Protein AF-A0A945CKI0-F1 (afdb_monomer_lite)

Foldseek 3Di:
DDDDFDWFFDDPDPDPDPDDQADAWKKKKKWQAQQVCPVVVVVLCVPQVQVLCVVLVNHFPDFDDDDRRMGMGMDGDPDQVSVVVSVVVLVVDPSNLVSQQVVCVVRPHPHGTDMDMFIFGVPFAQFDKDWFAQADKDWADQADDDDPDGHGDVVRPDQHPDFQDWDQFPVGWIWTQGQAAIWIHPPTMIGGTAVVRPDPHGHWHEWDQFPLRWIKTFAADSPGFAQAIWTHPPTMTGGGAVVRGDRGRGFHYWDADPVGDITTIHGDDD

pLDDT: mean 85.12, std 18.18, range [22.72, 98.56]

Sequence (270 aa):
MRWLIWAHVLLLLGFPKLGIADEPPLARLYFWVPSEGLLDFATDYTEQLAPILASYDLVPASEPPPIDHYFSRFFLVEDIAQMAARVQALEADPMWETTLQALGADYGMENALPFHFGLYQTPAGSGQSASVGPGRSVPAGTGTTQDLWQTFSVHDGLPSASVNALLQDQTGNLWLATDAGLCRYDGEVFTTFTIDDGLPHDSIQALFEDRAGNLWIGTGAWNTPGAGVVRYDGRVFTTFTTQDGLVDNSIRAILEDRDGNLWFATGTFR

Radius of gyration: 21.88 Å; chains: 1; bounding box: 56×38×57 Å

Secondary structure (DSSP, 8-state):
-------B-PPPP-------S-PPPEEEEEEE--TTTHHHHHHHIIIIIHHHHHHTT---SB-PPPBTTEEEEEEE-S-HHHHHHHHHHHHT-HHHHHHHHHHHHHTT-SSSPPEEEEEE-SS----EEEEPP--EEEE----EEETTEEE--GGGT-S-S-EEEEEE-TTSPEEEEETTEEEEE-SSEEEEE-GGGT-S-S-EEEEEE-TTSPEEEEE--SSS----EEEE-SSEEEEE-GGGT-S-S-EEEEEE-TTS-EEEEE----

Structure (mmCIF, N/CA/C/O backbone):
data_AF-A0A945CKI0-F1
#
_entry.id   AF-A0A945CKI0-F1
#
loop_
_atom_site.group_PDB
_atom_site.id
_atom_site.type_symbol
_atom_site.label_atom_id
_atom_site.label_alt_id
_atom_site.label_comp_id
_atom_site.label_asym_id
_atom_site.label_entity_id
_atom_site.label_seq_id
_atom_site.pdbx_PDB_ins_code
_atom_site.Cartn_x
_atom_site.Cartn_y
_atom_site.Cartn_z
_atom_site.occupancy
_atom_site.B_iso_or_equiv
_atom_site.auth_seq_id
_atom_site.auth_comp_id
_atom_site.auth_asym_id
_atom_site.auth_atom_id
_atom_site.pdbx_PDB_model_num
ATOM 1 N N . MET A 1 1 ? 17.943 7.166 21.421 1.00 30.61 1 MET A N 1
ATOM 2 C CA . MET A 1 1 ? 16.982 7.269 20.303 1.00 30.61 1 MET A CA 1
ATOM 3 C C . MET A 1 1 ? 16.935 5.936 19.578 1.00 30.61 1 MET A C 1
ATOM 5 O O . MET A 1 1 ? 17.828 5.642 18.795 1.00 30.61 1 MET A O 1
ATOM 9 N N . ARG A 1 2 ? 15.969 5.081 19.924 1.00 24.56 2 ARG A N 1
ATOM 10 C CA . ARG A 1 2 ? 15.649 3.869 19.163 1.00 24.56 2 ARG A CA 1
ATOM 11 C C . ARG A 1 2 ? 14.437 4.213 18.306 1.00 24.56 2 ARG A C 1
ATOM 13 O O . ARG A 1 2 ? 13.400 4.554 18.857 1.00 24.56 2 ARG A O 1
ATOM 20 N N . TRP A 1 3 ? 14.601 4.174 16.992 1.00 22.72 3 TRP A N 1
ATOM 21 C CA . TRP A 1 3 ? 13.488 4.246 16.054 1.00 22.72 3 TRP A CA 1
ATOM 22 C C . TRP A 1 3 ? 12.808 2.873 16.062 1.00 22.72 3 TRP A C 1
ATOM 24 O O . TRP A 1 3 ? 13.411 1.887 15.642 1.00 22.72 3 TRP A O 1
ATOM 34 N N . LEU A 1 4 ? 11.607 2.788 16.635 1.00 24.58 4 LEU A N 1
ATOM 35 C CA . LEU A 1 4 ? 10.733 1.625 16.486 1.00 24.58 4 LEU A CA 1
ATOM 36 C C . LEU A 1 4 ? 10.169 1.665 15.063 1.00 24.58 4 LEU A C 1
ATOM 38 O O . LEU A 1 4 ? 9.512 2.626 14.673 1.00 24.58 4 LEU A O 1
ATOM 42 N N . ILE A 1 5 ? 10.501 0.648 14.272 1.00 25.80 5 ILE A N 1
ATOM 43 C CA . ILE A 1 5 ? 9.953 0.442 12.933 1.00 25.80 5 ILE A CA 1
ATOM 44 C C . ILE A 1 5 ? 8.580 -0.207 13.120 1.00 25.80 5 ILE A C 1
ATOM 46 O O . ILE A 1 5 ? 8.481 -1.322 13.627 1.00 25.80 5 ILE A O 1
ATOM 50 N N . TRP A 1 6 ? 7.530 0.514 12.740 1.00 33.81 6 TRP A N 1
ATOM 51 C CA . TRP A 1 6 ? 6.146 0.053 12.776 1.00 33.81 6 TRP A CA 1
ATOM 52 C C . TRP A 1 6 ? 5.885 -0.893 11.597 1.00 33.81 6 TRP A C 1
ATOM 54 O O . TRP A 1 6 ? 5.962 -0.475 10.443 1.00 33.81 6 TRP A O 1
ATOM 64 N N . ALA A 1 7 ? 5.565 -2.157 11.867 1.00 28.28 7 ALA A N 1
ATOM 65 C CA . ALA A 1 7 ? 5.031 -3.078 10.867 1.00 28.28 7 ALA A CA 1
ATOM 66 C C . ALA A 1 7 ? 3.612 -3.467 11.293 1.00 28.28 7 ALA A C 1
ATOM 68 O O . ALA A 1 7 ? 3.446 -4.236 12.239 1.00 28.28 7 ALA A O 1
ATOM 69 N N . HIS A 1 8 ? 2.587 -2.924 10.626 1.00 41.34 8 HIS A N 1
ATOM 70 C CA . HIS A 1 8 ? 1.216 -3.380 10.832 1.00 41.34 8 HIS A CA 1
ATOM 71 C C . HIS A 1 8 ? 0.965 -4.556 9.889 1.00 41.34 8 HIS A C 1
ATOM 73 O O . HIS A 1 8 ? 0.810 -4.396 8.679 1.00 41.34 8 HIS A O 1
ATOM 79 N N . VAL A 1 9 ? 0.951 -5.760 10.455 1.00 32.28 9 VAL A N 1
ATOM 80 C CA . VAL A 1 9 ? 0.385 -6.942 9.803 1.00 32.28 9 VAL A CA 1
ATOM 81 C C . VAL A 1 9 ? -1.057 -7.031 10.282 1.00 32.28 9 VAL A C 1
ATOM 83 O O . VAL A 1 9 ? -1.297 -7.320 11.455 1.00 32.28 9 VAL A O 1
ATOM 86 N N . LEU A 1 10 ? -2.025 -6.722 9.416 1.00 37.22 10 LEU A N 1
ATOM 87 C CA . LEU A 1 10 ? -3.433 -6.898 9.761 1.00 37.22 10 LEU A CA 1
ATOM 88 C C . LEU A 1 10 ? -3.899 -8.308 9.385 1.00 37.22 10 LEU A C 1
ATOM 90 O O . LEU A 1 10 ? -3.596 -8.822 8.313 1.00 37.22 10 LEU A O 1
ATOM 94 N N . LEU A 1 11 ? -4.636 -8.897 10.321 1.00 33.53 11 LEU A N 1
ATOM 95 C CA . LEU A 1 11 ? -5.274 -10.204 10.315 1.00 33.53 11 LEU A CA 1
ATOM 96 C C . LEU A 1 11 ? -6.728 -10.052 9.803 1.00 33.53 11 LEU A C 1
ATOM 98 O O . LEU A 1 11 ? -7.504 -9.358 10.457 1.00 33.53 11 LEU A O 1
ATOM 102 N N . LEU A 1 12 ? -7.121 -10.709 8.704 1.00 34.41 12 LEU A N 1
ATOM 103 C CA . LEU A 1 12 ? -8.494 -11.182 8.505 1.00 34.41 12 LEU A CA 1
ATOM 104 C C . LEU A 1 12 ? -8.627 -12.390 9.424 1.00 34.41 12 LEU A C 1
ATOM 106 O O . LEU A 1 12 ? -7.808 -13.312 9.407 1.00 34.41 12 LEU A O 1
ATOM 110 N N . LEU A 1 13 ? -9.585 -12.311 10.328 1.00 35.53 13 LEU A N 1
ATOM 111 C CA . LEU A 1 13 ? -9.722 -13.229 11.442 1.00 35.53 13 LEU A CA 1
ATOM 112 C C . LEU A 1 13 ? -9.833 -14.676 10.965 1.00 35.53 13 LEU A C 1
ATOM 114 O O . LEU A 1 13 ? -10.544 -14.992 10.014 1.00 35.53 13 LEU A O 1
ATOM 118 N N . GLY A 1 14 ? -9.199 -15.572 11.720 1.00 26.14 14 GLY A N 1
ATOM 119 C CA . GLY A 1 14 ? -9.668 -16.943 11.833 1.00 26.14 14 GLY A CA 1
ATOM 120 C C . GLY A 1 14 ? -11.053 -16.944 12.474 1.00 26.14 14 GLY A C 1
ATOM 121 O O . GLY A 1 14 ? -11.188 -17.218 13.662 1.00 26.14 14 GLY A O 1
ATOM 122 N N . PHE A 1 15 ? -12.076 -16.631 11.688 1.00 34.31 15 PHE A N 1
ATOM 123 C CA . PHE A 1 15 ? -13.433 -17.080 11.938 1.00 34.31 15 PHE A CA 1
ATOM 124 C C . PHE A 1 15 ? -13.709 -18.287 11.035 1.00 34.31 15 PHE A C 1
ATOM 126 O O . PHE A 1 15 ? -13.201 -18.352 9.911 1.00 34.31 15 PHE A O 1
ATOM 133 N N . PRO A 1 16 ? -14.463 -19.293 11.507 1.00 32.19 16 PRO A N 1
ATOM 134 C CA . PRO A 1 16 ? -14.875 -20.392 10.647 1.00 32.19 16 PRO A CA 1
ATOM 135 C C . PRO A 1 16 ? -15.636 -19.814 9.450 1.00 32.19 16 PRO A C 1
ATOM 137 O O . PRO A 1 16 ? -16.568 -19.039 9.647 1.00 32.19 16 PRO A O 1
ATOM 140 N N . LYS A 1 17 ? -15.212 -20.193 8.232 1.00 33.78 17 LYS A N 1
ATOM 141 C CA . LYS A 1 17 ? -15.807 -19.811 6.941 1.00 33.78 17 LYS A CA 1
ATOM 142 C C . LYS A 1 17 ? -17.328 -19.639 7.047 1.00 33.78 17 LYS A C 1
ATOM 144 O O . LYS A 1 17 ? -18.065 -20.624 7.021 1.00 33.78 17 LYS A O 1
ATOM 149 N N . LEU A 1 18 ? -17.792 -18.396 7.097 1.00 33.50 18 LEU A N 1
ATOM 150 C CA . LEU A 1 18 ? -19.136 -18.041 6.668 1.00 33.50 18 LEU A CA 1
ATOM 151 C C . LEU A 1 18 ? -18.998 -17.670 5.200 1.00 33.50 18 LEU A C 1
ATOM 153 O O . LEU A 1 18 ? -18.732 -16.532 4.847 1.00 33.50 18 LEU A O 1
ATOM 157 N N . GLY A 1 19 ? -19.071 -18.681 4.335 1.00 34.66 19 GLY A N 1
ATOM 158 C CA . GLY A 1 19 ? -19.084 -18.433 2.902 1.00 34.66 19 GLY A CA 1
ATOM 159 C C . GLY A 1 19 ? -20.315 -17.612 2.540 1.00 34.66 19 GLY A C 1
ATOM 160 O O . GLY A 1 19 ? -21.408 -18.155 2.615 1.00 34.66 19 GLY A O 1
ATOM 161 N N . ILE A 1 20 ? -20.127 -16.347 2.164 1.00 36.53 20 ILE A N 1
ATOM 162 C CA . ILE A 1 20 ? -21.001 -15.507 1.332 1.00 36.53 20 ILE A CA 1
ATOM 163 C C . ILE A 1 20 ? -20.124 -14.375 0.765 1.00 36.53 20 ILE A C 1
ATOM 165 O O . ILE A 1 20 ? -19.177 -13.931 1.401 1.00 36.53 20 ILE A O 1
ATOM 169 N N . ALA A 1 21 ? -20.442 -13.945 -0.454 1.00 39.38 21 ALA A N 1
ATOM 170 C CA . ALA A 1 21 ? -19.698 -12.997 -1.280 1.00 39.38 21 ALA A CA 1
ATOM 171 C C . ALA A 1 21 ? -19.746 -11.517 -0.831 1.00 39.38 21 ALA A C 1
ATOM 173 O O . ALA A 1 21 ? -19.284 -10.666 -1.579 1.00 39.38 21 ALA A O 1
ATOM 174 N N . ASP A 1 22 ? -20.261 -11.210 0.361 1.00 50.00 22 ASP A N 1
ATOM 175 C CA . ASP A 1 22 ? -20.457 -9.843 0.859 1.00 50.00 22 ASP A CA 1
ATOM 176 C C . ASP A 1 22 ? -20.156 -9.805 2.368 1.00 50.00 22 ASP A C 1
ATOM 178 O O . ASP A 1 22 ? -21.059 -9.946 3.198 1.00 50.00 22 ASP A O 1
ATOM 182 N N . GLU A 1 23 ? -18.883 -9.670 2.750 1.00 58.19 23 GLU A N 1
ATOM 183 C CA . GLU A 1 23 ? -18.565 -9.272 4.125 1.00 58.19 23 GLU A CA 1
ATOM 184 C C . GLU A 1 23 ? -18.853 -7.766 4.262 1.00 58.19 23 GLU A C 1
ATOM 186 O O . GLU A 1 23 ? -18.425 -6.983 3.411 1.00 58.19 23 GLU A O 1
ATOM 191 N N . PRO A 1 24 ? -19.611 -7.325 5.284 1.00 60.38 24 PRO A N 1
ATOM 192 C CA . PRO A 1 24 ? -19.847 -5.901 5.485 1.00 60.38 24 PRO A CA 1
ATOM 193 C C . PRO A 1 24 ? -18.506 -5.202 5.742 1.00 60.38 24 PRO A C 1
ATOM 195 O O . PRO A 1 24 ? -17.615 -5.821 6.330 1.00 60.38 24 PRO A O 1
ATOM 198 N N . PRO A 1 25 ? -18.338 -3.925 5.349 1.00 70.31 25 PRO A N 1
ATOM 199 C CA . PRO A 1 25 ? -17.162 -3.179 5.751 1.00 70.31 25 PRO A CA 1
ATOM 200 C C . PRO A 1 25 ? -16.986 -3.260 7.271 1.00 70.31 25 PRO 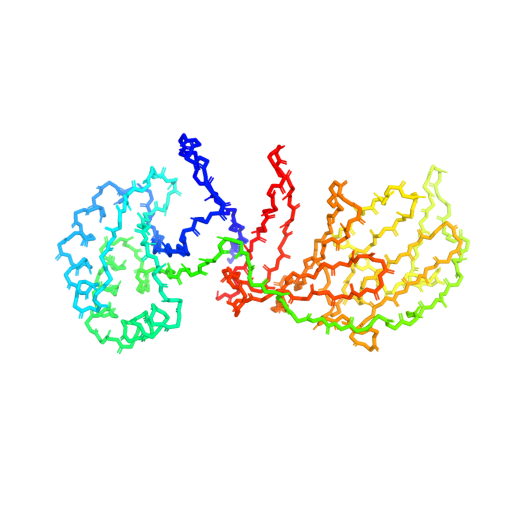A C 1
ATOM 202 O O . PRO A 1 25 ? -17.940 -3.372 8.051 1.00 70.31 25 PRO A O 1
ATOM 205 N N . LEU A 1 26 ? -15.733 -3.254 7.692 1.00 75.62 26 LEU A N 1
ATOM 206 C CA . LEU A 1 26 ? -15.359 -3.454 9.077 1.00 75.62 26 LEU A CA 1
ATOM 207 C C . LEU A 1 26 ? -14.560 -2.250 9.542 1.00 75.62 26 LEU A C 1
ATOM 209 O O . LEU A 1 26 ? -13.801 -1.634 8.792 1.00 75.62 26 LEU A O 1
ATOM 213 N N . ALA A 1 27 ? -14.715 -1.929 10.818 1.00 83.31 27 ALA A N 1
ATOM 214 C CA . ALA A 1 27 ? -13.816 -1.010 11.480 1.00 83.31 27 ALA A CA 1
ATOM 215 C C . ALA A 1 27 ? -13.111 -1.694 12.636 1.00 83.31 27 ALA A C 1
ATOM 217 O O . ALA A 1 27 ? 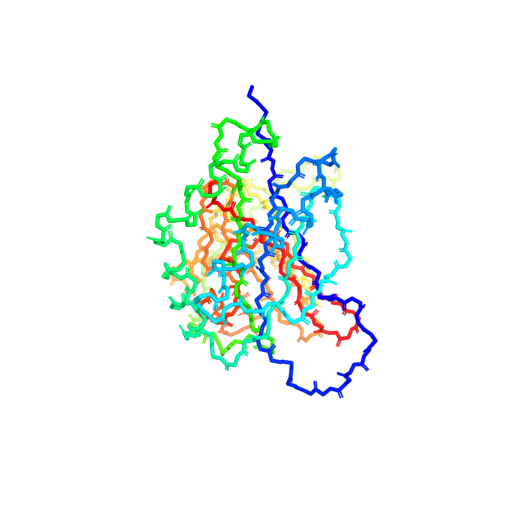-13.668 -2.573 13.299 1.00 83.31 27 ALA A O 1
ATOM 218 N N . ARG A 1 28 ? -11.882 -1.266 12.898 1.00 85.69 28 ARG A N 1
ATOM 219 C CA . ARG A 1 28 ? -11.114 -1.695 14.058 1.00 85.69 28 ARG A CA 1
ATOM 220 C C . ARG A 1 28 ? -10.643 -0.474 14.823 1.00 85.69 28 ARG A C 1
ATOM 222 O O . ARG A 1 28 ? -9.880 0.328 14.296 1.00 85.69 28 ARG A O 1
ATOM 229 N N . LEU A 1 29 ? -11.037 -0.398 16.085 1.00 88.94 29 LEU A N 1
ATOM 230 C CA . LEU A 1 29 ? -10.387 0.465 17.060 1.00 88.94 29 LEU A CA 1
ATOM 231 C C . LEU A 1 29 ? -9.337 -0.367 17.780 1.00 88.94 29 LEU A C 1
ATOM 233 O O . LEU A 1 29 ? -9.655 -1.448 18.284 1.00 88.94 29 LEU A O 1
ATOM 237 N N . TYR A 1 30 ? -8.105 0.113 17.842 1.00 88.31 30 TYR A N 1
ATOM 238 C CA . TYR A 1 30 ? -7.097 -0.474 18.711 1.00 88.31 30 TYR A CA 1
ATOM 239 C C . TYR A 1 30 ? -6.358 0.584 19.513 1.00 88.31 30 TYR A C 1
ATOM 241 O O . TYR A 1 30 ? -6.215 1.726 19.084 1.00 88.31 30 TYR A O 1
ATOM 249 N N . PHE A 1 31 ? -5.873 0.152 20.670 1.00 90.06 31 PHE A N 1
ATOM 250 C CA . PHE A 1 31 ? -5.055 0.924 21.588 1.00 90.06 31 PHE A CA 1
ATOM 251 C C . PHE A 1 31 ? -3.726 0.213 21.765 1.00 90.06 31 PHE A C 1
ATOM 253 O O . PHE A 1 31 ? -3.683 -1.020 21.856 1.00 90.06 31 PHE A O 1
ATOM 260 N N . TRP A 1 32 ? -2.652 0.991 21.822 1.00 87.25 32 TRP A N 1
ATOM 261 C CA . TRP A 1 32 ? -1.378 0.475 22.295 1.00 87.25 32 TRP A CA 1
ATOM 262 C C . TRP A 1 32 ? -1.365 0.532 23.819 1.00 87.25 32 TRP A C 1
ATOM 264 O O . TRP A 1 32 ? -1.486 1.610 24.395 1.00 87.25 32 TRP A O 1
ATOM 274 N N . VAL A 1 33 ? -1.220 -0.626 24.460 1.00 87.50 33 VAL A N 1
ATOM 275 C CA . VAL A 1 33 ? -1.215 -0.755 25.921 1.00 87.50 33 VAL A CA 1
ATOM 276 C C . VAL A 1 33 ? 0.029 -1.551 26.325 1.00 87.50 33 VAL A C 1
ATOM 278 O O . VAL A 1 33 ? 0.289 -2.609 25.743 1.00 87.50 33 VAL A O 1
ATOM 281 N N . PRO A 1 34 ? 0.829 -1.095 27.304 1.00 85.00 34 PRO A N 1
ATOM 282 C CA . PRO A 1 34 ? 1.947 -1.873 27.821 1.00 85.00 34 PRO A CA 1
ATOM 283 C C . PRO A 1 34 ? 1.459 -3.245 28.303 1.00 85.00 34 PRO A C 1
ATOM 285 O O . PRO A 1 34 ? 0.418 -3.332 28.949 1.00 85.00 34 PRO A O 1
ATOM 288 N N . SER A 1 35 ? 2.201 -4.322 28.016 1.00 79.69 35 SER A N 1
ATOM 289 C CA . SER A 1 35 ? 1.734 -5.695 28.295 1.00 79.69 35 SER A CA 1
ATOM 290 C C . SER A 1 35 ? 1.367 -5.938 29.755 1.00 79.69 35 SER A C 1
ATOM 292 O O . SER A 1 35 ? 0.489 -6.747 30.030 1.00 79.69 35 SER A O 1
ATOM 294 N N . GLU A 1 36 ? 2.014 -5.230 30.682 1.00 80.88 36 GLU A N 1
ATOM 295 C CA . GLU A 1 36 ? 1.749 -5.325 32.120 1.00 80.88 36 GLU A CA 1
ATOM 296 C C . GLU A 1 36 ? 0.345 -4.825 32.499 1.00 80.88 36 GLU A C 1
ATOM 298 O O . GLU A 1 36 ? -0.214 -5.303 33.478 1.00 80.88 36 GLU A O 1
ATOM 303 N N . GLY A 1 37 ? -0.241 -3.923 31.705 1.00 80.94 37 GLY A N 1
ATOM 304 C CA . GLY A 1 37 ? -1.559 -3.333 31.948 1.00 80.94 37 GLY A CA 1
ATOM 305 C C . GLY A 1 37 ? -2.681 -3.860 31.043 1.00 80.94 37 GLY A C 1
ATOM 306 O O . GLY A 1 37 ? -3.838 -3.489 31.208 1.00 80.94 37 GLY A O 1
ATOM 307 N N . LEU A 1 38 ? -2.377 -4.738 30.080 1.00 80.44 38 LEU A N 1
ATOM 308 C CA . LEU A 1 38 ? -3.350 -5.166 29.065 1.00 80.44 38 LEU A CA 1
ATOM 309 C C . LEU A 1 38 ? -4.577 -5.887 29.657 1.00 80.44 38 LEU A C 1
ATOM 311 O O . LEU A 1 38 ? -5.675 -5.772 29.116 1.00 80.44 38 LEU A O 1
ATOM 315 N N . LEU A 1 39 ? -4.392 -6.628 30.754 1.00 78.00 39 LEU A N 1
ATOM 316 C CA . LEU A 1 39 ? -5.472 -7.344 31.445 1.00 78.00 39 LEU A CA 1
ATOM 317 C C . LEU A 1 39 ? -6.460 -6.388 32.124 1.00 78.00 39 LEU A C 1
ATOM 319 O O . LEU A 1 39 ? -7.666 -6.624 32.073 1.00 78.00 39 LEU A O 1
ATOM 323 N N . ASP A 1 40 ? -5.952 -5.307 32.713 1.00 85.94 40 ASP A N 1
ATOM 324 C CA . ASP A 1 40 ? -6.761 -4.330 33.443 1.00 85.94 40 ASP A CA 1
ATOM 325 C C . ASP A 1 40 ? -7.460 -3.355 32.483 1.00 85.94 40 ASP A C 1
ATOM 327 O O . ASP A 1 40 ? -8.603 -2.952 32.716 1.00 85.94 40 ASP A O 1
ATOM 331 N N . PHE A 1 41 ? -6.841 -3.090 31.328 1.00 90.62 41 PHE A N 1
ATOM 332 C CA . PHE A 1 41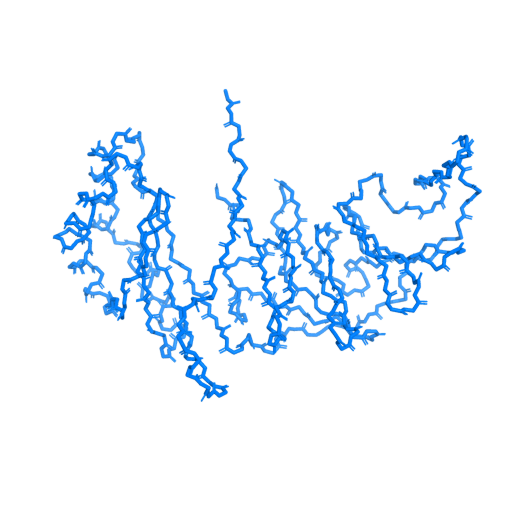 ? -7.345 -2.150 30.329 1.00 90.62 41 PHE A CA 1
ATOM 333 C C . PHE A 1 41 ? -8.724 -2.503 29.764 1.00 90.62 41 PHE A C 1
ATOM 335 O O . PHE A 1 41 ? -9.467 -1.615 29.353 1.00 90.62 41 PHE A O 1
ATOM 342 N N . ALA A 1 42 ? -9.120 -3.778 29.766 1.00 88.06 42 ALA A N 1
ATOM 343 C CA . ALA A 1 42 ? -10.471 -4.164 29.360 1.00 88.06 42 ALA A CA 1
ATOM 344 C C . ALA A 1 42 ? -11.557 -3.521 30.243 1.00 88.06 42 ALA A C 1
ATOM 346 O O . ALA A 1 42 ? -12.628 -3.148 29.746 1.00 88.06 42 ALA A O 1
ATOM 347 N N . THR A 1 43 ? -11.268 -3.366 31.537 1.00 90.88 43 THR A N 1
ATOM 348 C CA . THR A 1 43 ? -12.156 -2.714 32.506 1.00 90.88 43 THR A CA 1
ATOM 349 C C . THR A 1 43 ? -12.190 -1.214 32.250 1.00 90.88 43 THR A C 1
ATOM 351 O O . THR A 1 43 ? -13.269 -0.670 32.025 1.00 90.88 43 THR A O 1
ATOM 354 N N . ASP A 1 44 ? -11.024 -0.572 32.148 1.00 94.38 44 ASP A N 1
ATOM 355 C CA . ASP A 1 44 ? -10.923 0.865 31.861 1.00 94.38 44 ASP A CA 1
ATOM 356 C C . ASP A 1 44 ? -11.587 1.246 30.539 1.00 94.38 44 ASP A C 1
ATOM 358 O O . ASP A 1 44 ? -12.313 2.237 30.457 1.00 94.38 44 ASP A O 1
ATOM 362 N N . TYR A 1 45 ? -11.409 0.429 29.501 1.00 93.88 45 TYR A N 1
ATOM 363 C CA . TYR A 1 45 ? -12.110 0.608 28.240 1.00 93.88 45 TYR A CA 1
ATOM 364 C C . TYR A 1 45 ? -13.627 0.600 28.446 1.00 93.88 45 TYR A C 1
ATOM 366 O O . TYR A 1 45 ? -14.322 1.478 27.939 1.00 93.88 45 TYR A O 1
ATOM 374 N N . THR A 1 46 ? -14.147 -0.378 29.186 1.00 92.38 46 THR A N 1
ATOM 375 C CA . THR A 1 46 ? -15.591 -0.546 29.402 1.00 92.38 46 THR A CA 1
ATOM 376 C C . THR A 1 46 ? -16.179 0.586 30.242 1.00 92.38 46 THR A C 1
ATOM 378 O O . THR A 1 46 ? -17.283 1.049 29.958 1.00 92.38 46 THR A O 1
ATOM 381 N N . GLU A 1 47 ? -15.454 1.045 31.258 1.00 95.06 47 GLU A N 1
ATOM 382 C CA . GLU A 1 47 ? -15.933 2.058 32.199 1.00 95.06 47 GLU A CA 1
ATOM 383 C C . GLU A 1 47 ? -15.746 3.487 31.683 1.00 95.06 47 GLU A C 1
ATOM 385 O O . GLU A 1 47 ? -16.598 4.339 31.932 1.00 95.06 47 GLU A O 1
ATOM 390 N N . GLN A 1 48 ? -14.662 3.753 30.949 1.00 96.38 48 GLN A N 1
ATOM 391 C CA . GLN A 1 48 ? -14.250 5.115 30.603 1.00 96.38 48 GLN A CA 1
ATOM 392 C C . GLN A 1 48 ? -14.415 5.435 29.111 1.00 96.38 48 GLN A C 1
ATOM 394 O O . GLN A 1 48 ? -14.893 6.514 28.768 1.00 96.38 48 GLN A O 1
ATOM 399 N N . LEU A 1 49 ? -14.063 4.512 28.206 1.00 96.38 49 LEU A N 1
ATOM 400 C CA . LEU A 1 49 ? -14.046 4.776 26.756 1.00 96.38 49 LEU A CA 1
ATOM 401 C C . LEU A 1 49 ? -15.343 4.356 26.052 1.00 96.38 49 LEU A C 1
ATOM 403 O O . LEU A 1 49 ? -15.854 5.086 25.201 1.00 96.38 49 LEU A O 1
ATOM 407 N N . ALA A 1 50 ? -15.903 3.198 26.404 1.00 94.62 50 ALA A N 1
ATOM 408 C CA . ALA A 1 50 ? -17.115 2.663 25.789 1.00 94.62 50 ALA A CA 1
ATOM 409 C C . ALA A 1 50 ? -18.339 3.593 25.923 1.00 94.62 50 ALA A C 1
ATOM 411 O O . ALA A 1 50 ? -19.067 3.724 24.936 1.00 94.62 50 ALA A O 1
ATOM 412 N N . PRO A 1 51 ? -18.569 4.298 27.053 1.00 96.75 51 PRO A N 1
ATOM 413 C CA . PRO A 1 51 ? -19.671 5.256 27.151 1.00 96.75 51 PRO A CA 1
ATOM 414 C C . PRO A 1 51 ? -19.519 6.452 26.202 1.00 96.75 51 PRO A C 1
ATOM 416 O O . PRO A 1 51 ? -20.513 6.916 25.645 1.00 96.75 51 PRO A O 1
ATOM 419 N N . ILE A 1 52 ? -18.286 6.927 25.982 1.00 96.81 52 ILE A N 1
ATOM 420 C CA . ILE A 1 52 ? -18.007 8.028 25.048 1.00 96.81 52 ILE A CA 1
ATOM 421 C C . ILE A 1 52 ? -18.273 7.555 23.617 1.00 96.81 52 ILE A C 1
ATOM 423 O O . ILE A 1 52 ? -19.035 8.192 22.893 1.00 96.81 52 ILE A O 1
ATOM 427 N N . LEU A 1 53 ? -17.729 6.393 23.238 1.00 95.75 53 LEU A N 1
ATOM 428 C CA . LEU A 1 53 ? -17.954 5.773 21.926 1.00 95.75 53 LEU A CA 1
ATOM 429 C C . LEU A 1 53 ? -19.449 5.573 21.631 1.00 95.75 53 LEU A C 1
ATOM 431 O O . LEU A 1 53 ? -19.924 5.918 20.548 1.00 95.75 53 LEU A O 1
ATOM 435 N N . ALA A 1 54 ? -20.212 5.084 22.611 1.00 95.19 54 ALA A N 1
ATOM 436 C CA . ALA A 1 54 ? -21.651 4.884 22.478 1.00 95.19 54 ALA A CA 1
ATOM 437 C C . ALA A 1 54 ? -22.418 6.190 22.207 1.00 95.19 54 ALA A C 1
ATOM 439 O O . ALA A 1 54 ? -23.452 6.149 21.545 1.00 95.19 54 ALA A O 1
ATOM 440 N N . SER A 1 55 ? -21.914 7.347 22.654 1.00 96.56 55 SER A N 1
ATOM 441 C CA . SER A 1 55 ? -22.542 8.646 22.370 1.00 96.56 55 SER A CA 1
ATOM 442 C C . SER A 1 55 ? -22.433 9.071 20.896 1.00 96.56 55 SER A C 1
ATOM 444 O O . SER A 1 55 ? -23.206 9.914 20.445 1.00 96.56 55 SER A O 1
ATOM 446 N N . TYR A 1 56 ? -21.538 8.430 20.134 1.00 95.44 56 TYR A N 1
ATOM 447 C CA . TYR A 1 56 ? -21.351 8.597 18.689 1.00 95.44 56 TYR A CA 1
ATOM 448 C C . TYR A 1 56 ? -21.888 7.412 17.868 1.00 95.44 56 TYR A C 1
ATOM 450 O O . TYR A 1 56 ? -21.514 7.254 16.706 1.00 95.44 56 TYR A O 1
ATOM 458 N N . ASP A 1 57 ? -22.730 6.553 18.454 1.00 93.06 57 ASP A N 1
ATOM 459 C CA . ASP A 1 57 ? -23.207 5.302 17.842 1.00 93.06 57 ASP A CA 1
ATOM 460 C C . ASP A 1 57 ? -22.066 4.342 17.429 1.00 93.06 57 ASP A C 1
ATOM 462 O O . ASP A 1 57 ? -22.197 3.554 16.488 1.00 93.06 57 ASP A O 1
ATOM 466 N N . LEU A 1 58 ? -20.925 4.393 18.128 1.00 92.62 58 LEU A N 1
ATOM 467 C CA . LEU A 1 58 ? -19.787 3.495 17.923 1.00 92.62 58 LEU A CA 1
ATOM 468 C C . LEU A 1 58 ? -19.849 2.350 18.937 1.00 92.62 58 LEU A C 1
ATOM 470 O O . LEU A 1 58 ? -19.195 2.376 19.978 1.00 92.62 58 LEU A O 1
ATOM 474 N N . VAL A 1 59 ? -20.635 1.318 18.629 1.00 90.62 59 VAL A N 1
ATOM 475 C CA . VAL A 1 59 ? -20.789 0.137 19.493 1.00 90.62 59 VAL A CA 1
ATOM 476 C C . VAL A 1 59 ? -20.020 -1.055 18.906 1.00 90.62 59 VAL A C 1
ATOM 478 O O . VAL A 1 59 ? -20.314 -1.463 17.780 1.00 90.62 59 VAL A O 1
ATOM 481 N N . PRO A 1 60 ? -19.045 -1.636 19.633 1.00 85.75 60 PRO A N 1
ATOM 482 C CA . PRO A 1 60 ? -18.315 -2.808 19.162 1.00 85.75 60 PRO A CA 1
ATOM 483 C C . PRO A 1 60 ? -19.225 -4.013 18.907 1.00 85.75 60 PRO A C 1
ATOM 485 O O . PRO A 1 60 ? -20.062 -4.362 19.736 1.00 85.75 60 PRO A O 1
ATOM 488 N N . ALA A 1 61 ? -19.003 -4.697 17.790 1.00 80.44 61 ALA A N 1
ATOM 489 C CA . ALA A 1 61 ? -19.679 -5.939 17.430 1.00 80.44 61 ALA A CA 1
ATOM 490 C C . ALA A 1 61 ? -19.015 -7.176 18.052 1.00 80.44 61 ALA A C 1
ATOM 492 O O . ALA A 1 61 ? -19.685 -8.174 18.312 1.00 80.44 61 ALA A O 1
ATOM 493 N N . SER A 1 62 ? -17.695 -7.139 18.273 1.00 75.00 62 SER A N 1
ATOM 494 C CA . SER A 1 62 ? -16.969 -8.235 18.920 1.00 75.00 62 SER A CA 1
ATOM 495 C C . SER A 1 62 ? -15.629 -7.807 19.523 1.00 75.00 62 SER A C 1
ATOM 497 O O . SER A 1 62 ? -15.035 -6.787 19.152 1.00 75.00 62 SER A O 1
ATOM 499 N N . GLU A 1 63 ? -15.156 -8.631 20.455 1.00 73.06 63 GLU A N 1
ATOM 500 C CA . GLU A 1 63 ? -13.811 -8.585 21.018 1.00 73.06 63 GLU A CA 1
ATOM 501 C C . GLU A 1 63 ? -12.953 -9.683 20.372 1.00 73.06 63 GLU A C 1
ATOM 503 O O . GLU A 1 63 ? -13.239 -10.871 20.551 1.00 73.06 63 GLU A O 1
ATOM 508 N N . PRO A 1 64 ? -11.921 -9.324 19.596 1.00 67.50 64 PRO A N 1
ATOM 509 C CA . PRO A 1 64 ? -10.984 -10.307 19.082 1.00 67.50 64 PRO A CA 1
ATOM 510 C C . PRO A 1 64 ? -10.021 -10.809 20.157 1.00 67.50 64 PRO A C 1
ATOM 512 O O . PRO A 1 64 ? -9.806 -10.126 21.160 1.00 67.50 64 PRO A O 1
ATOM 515 N N . PRO A 1 65 ? -9.390 -11.978 19.934 1.00 61.28 65 PRO A N 1
ATOM 516 C CA . PRO A 1 65 ? -8.347 -12.459 20.825 1.00 61.28 65 PRO A CA 1
ATOM 517 C C . PRO A 1 65 ? -7.223 -11.415 20.950 1.00 61.28 65 PRO A C 1
ATOM 519 O O . PRO A 1 65 ? -6.844 -10.805 19.943 1.00 61.28 65 PRO A O 1
ATOM 522 N N . PRO A 1 66 ? -6.690 -11.201 22.166 1.00 58.75 66 PRO A N 1
ATOM 523 C CA . PRO A 1 66 ? -5.619 -10.242 22.383 1.00 58.75 66 PRO A CA 1
ATOM 524 C C . PRO A 1 66 ? -4.361 -10.669 21.622 1.00 58.75 66 PRO A C 1
ATOM 526 O O . PRO A 1 66 ? -4.025 -11.851 21.544 1.00 58.75 66 PRO A O 1
ATOM 529 N N . ILE A 1 67 ? -3.665 -9.681 21.071 1.00 62.31 67 ILE A N 1
ATOM 530 C CA . ILE A 1 67 ? -2.311 -9.815 20.530 1.00 62.31 67 ILE A CA 1
ATOM 531 C C . ILE A 1 67 ? -1.417 -8.997 21.465 1.00 62.31 67 ILE A C 1
ATOM 533 O O . ILE A 1 67 ? -1.860 -7.950 21.942 1.00 62.31 67 ILE A O 1
ATOM 537 N N . ASP A 1 68 ? -0.199 -9.465 21.752 1.00 58.97 68 ASP A N 1
ATOM 538 C CA . ASP A 1 68 ? 0.728 -8.785 22.668 1.00 58.97 68 ASP A CA 1
ATOM 539 C C . ASP A 1 68 ? 0.769 -7.268 22.415 1.00 58.97 68 ASP A C 1
ATOM 541 O O . ASP A 1 68 ? 0.936 -6.829 21.277 1.00 58.97 68 ASP A O 1
ATOM 545 N N . HIS A 1 69 ? 0.627 -6.481 23.486 1.00 70.31 69 HIS A N 1
ATOM 546 C CA . HIS A 1 69 ? 0.591 -5.008 23.500 1.00 70.31 69 HIS A CA 1
ATOM 547 C C . HIS A 1 69 ? -0.618 -4.312 22.845 1.00 70.31 69 HIS A C 1
ATOM 549 O O . HIS A 1 69 ? -0.650 -3.078 22.803 1.00 70.31 69 HIS A O 1
ATOM 555 N N . TYR A 1 70 ? -1.616 -5.047 22.345 1.00 77.88 70 TYR A N 1
ATOM 556 C CA . TYR A 1 70 ? -2.761 -4.451 21.652 1.00 77.88 70 TYR A CA 1
ATOM 557 C C . TYR A 1 70 ? -4.099 -4.884 22.234 1.00 77.88 70 TYR A C 1
ATOM 559 O O . TYR A 1 70 ? -4.486 -6.054 22.192 1.00 77.88 70 TYR A O 1
ATOM 567 N N . PHE A 1 71 ? -4.867 -3.8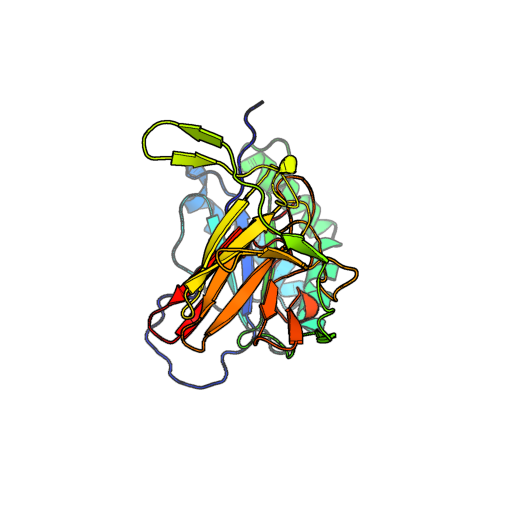88 22.667 1.00 85.56 71 PHE A N 1
ATOM 568 C CA . PHE A 1 71 ? -6.291 -4.041 22.917 1.00 85.56 71 PHE A CA 1
ATOM 569 C C . PHE A 1 71 ? -7.068 -3.583 21.686 1.00 85.56 71 PHE A C 1
ATOM 571 O O . PHE A 1 71 ? -6.756 -2.535 21.121 1.00 85.56 71 PHE A O 1
ATOM 578 N N . SER A 1 72 ? -8.079 -4.335 21.242 1.00 86.81 72 SER A N 1
ATOM 579 C CA . SER A 1 72 ? -8.859 -3.925 20.070 1.00 86.81 72 SER A CA 1
ATOM 580 C C . SER A 1 72 ? -10.326 -4.329 20.110 1.00 86.81 72 SER A C 1
ATOM 582 O O . SER A 1 72 ? -10.730 -5.210 20.869 1.00 86.81 72 SER A O 1
ATOM 584 N N . ARG A 1 73 ? -11.127 -3.650 19.290 1.00 87.06 73 ARG A N 1
ATOM 585 C CA . ARG A 1 73 ? -12.567 -3.848 19.121 1.00 87.06 73 ARG A CA 1
ATOM 586 C C . ARG A 1 73 ? -12.928 -3.759 17.645 1.00 87.06 73 ARG A C 1
ATOM 588 O O . ARG A 1 73 ? -12.417 -2.884 16.944 1.00 87.06 73 ARG A O 1
ATOM 595 N N . PHE A 1 74 ? -13.799 -4.658 17.194 1.00 83.88 74 PHE A N 1
ATOM 596 C CA . PHE A 1 74 ? -14.337 -4.637 15.836 1.00 83.88 74 PHE A CA 1
ATOM 597 C C . PHE A 1 74 ? -15.725 -4.014 15.805 1.00 83.88 74 PHE A C 1
ATOM 599 O O . PHE A 1 74 ? -16.523 -4.240 16.711 1.00 83.88 74 PHE A O 1
ATOM 606 N N . PHE A 1 75 ? -16.017 -3.280 14.739 1.00 86.56 75 PHE A N 1
ATOM 607 C CA . PHE A 1 75 ? -17.308 -2.654 14.478 1.00 86.56 75 PHE A CA 1
ATOM 608 C C . PHE A 1 75 ? -17.800 -3.108 13.110 1.00 86.56 75 PHE A C 1
ATOM 610 O O . PHE A 1 75 ? -17.012 -3.211 12.167 1.00 86.56 75 PHE A O 1
ATOM 617 N N . LEU A 1 76 ? -19.103 -3.355 13.012 1.00 81.50 76 LEU A N 1
ATOM 618 C CA . LEU A 1 76 ? -19.768 -3.515 11.726 1.00 81.50 76 LEU A CA 1
ATOM 619 C C . LEU A 1 76 ? -20.000 -2.130 11.126 1.00 81.50 76 LEU A C 1
ATOM 621 O O . LEU A 1 76 ? -20.409 -1.206 11.833 1.00 81.50 76 LEU A O 1
ATOM 625 N N . VAL A 1 77 ? -19.735 -1.988 9.833 1.00 79.44 77 VAL A N 1
ATOM 626 C CA . VAL A 1 77 ? -19.925 -0.740 9.101 1.00 79.44 77 VAL A CA 1
ATOM 627 C C . VAL A 1 77 ? -20.999 -0.975 8.049 1.00 79.44 77 VAL A C 1
ATOM 629 O O . VAL A 1 77 ? -20.837 -1.795 7.154 1.00 79.44 77 VAL A O 1
ATOM 632 N N . GLU A 1 78 ? -22.108 -0.252 8.164 1.00 79.06 78 GLU A N 1
ATOM 633 C CA . GLU A 1 78 ? -23.143 -0.230 7.123 1.00 79.06 78 GLU A CA 1
ATOM 634 C C . GLU A 1 78 ? -22.804 0.801 6.038 1.00 79.06 78 GLU A C 1
ATOM 636 O O . GLU A 1 78 ? -22.998 0.553 4.852 1.00 79.06 78 GLU A O 1
ATOM 641 N N . ASP A 1 79 ? -22.247 1.943 6.454 1.00 82.06 79 ASP A N 1
ATOM 642 C CA . ASP A 1 79 ? -21.845 3.051 5.589 1.00 82.06 79 ASP A CA 1
ATOM 643 C C . ASP A 1 79 ? -20.499 3.623 6.067 1.00 82.06 79 ASP A C 1
ATOM 645 O O . ASP A 1 79 ? -20.368 4.111 7.196 1.00 82.06 79 ASP A O 1
ATOM 649 N N . ILE A 1 80 ? -19.482 3.550 5.201 1.00 79.50 80 ILE A N 1
ATOM 650 C CA . ILE A 1 80 ? -18.112 3.993 5.505 1.00 79.50 80 ILE A CA 1
ATOM 651 C C . ILE A 1 80 ? -18.048 5.506 5.717 1.00 79.50 80 ILE A C 1
ATOM 653 O O . ILE A 1 80 ? -17.334 5.960 6.609 1.00 79.50 80 ILE A O 1
ATOM 657 N N . ALA A 1 81 ? -18.790 6.295 4.936 1.00 82.06 81 ALA A N 1
ATOM 658 C CA . ALA A 1 81 ? -18.770 7.750 5.039 1.00 82.06 81 ALA A CA 1
ATOM 659 C C . ALA A 1 81 ? -19.431 8.216 6.341 1.00 82.06 81 ALA A C 1
ATOM 661 O O . ALA A 1 81 ? -18.906 9.094 7.030 1.00 82.06 81 ALA A O 1
ATOM 662 N N . GLN A 1 82 ? -20.547 7.591 6.722 1.00 87.62 82 GLN A N 1
ATOM 663 C CA . GLN A 1 82 ? -21.197 7.862 8.000 1.00 87.62 82 GLN A CA 1
ATOM 664 C C . GLN A 1 82 ? -20.309 7.447 9.179 1.00 87.62 82 GLN A C 1
ATOM 666 O O . GLN A 1 82 ? -20.179 8.207 10.141 1.00 87.62 82 GLN A O 1
ATOM 671 N N . MET A 1 83 ? -19.670 6.275 9.107 1.00 88.81 83 MET A N 1
ATOM 672 C CA . MET A 1 83 ? -18.738 5.819 10.138 1.00 88.81 83 MET A CA 1
ATOM 673 C C . MET A 1 83 ? -17.532 6.762 10.259 1.00 88.81 83 MET A C 1
ATOM 675 O O . MET A 1 83 ? -17.183 7.162 11.366 1.00 88.81 83 MET A O 1
ATOM 679 N N . ALA A 1 84 ? -16.947 7.192 9.139 1.00 86.56 84 ALA A N 1
ATOM 680 C CA . ALA A 1 84 ? -15.852 8.160 9.126 1.00 86.56 84 ALA A CA 1
ATOM 681 C C . ALA A 1 84 ? -16.248 9.491 9.782 1.00 86.56 84 ALA A C 1
ATOM 683 O O . ALA A 1 84 ? -15.479 10.032 10.573 1.00 86.56 84 ALA A O 1
ATOM 684 N N . ALA A 1 85 ? -17.462 9.987 9.526 1.00 90.50 85 ALA A N 1
ATOM 685 C CA . ALA A 1 85 ? -17.967 11.201 10.164 1.00 90.50 85 ALA A CA 1
ATOM 686 C C . ALA A 1 85 ? -18.125 11.046 11.689 1.00 90.50 85 ALA A C 1
ATOM 688 O O . ALA A 1 85 ? -17.792 11.966 12.435 1.00 90.50 85 ALA A O 1
ATOM 689 N N . ARG A 1 86 ? -18.589 9.880 12.166 1.00 94.44 86 ARG A N 1
ATOM 690 C CA . ARG A 1 86 ? -18.683 9.568 13.607 1.00 94.44 86 ARG A CA 1
ATOM 691 C C . ARG A 1 86 ? -17.308 9.517 14.266 1.00 94.44 86 ARG A C 1
ATOM 693 O O . ARG A 1 86 ? -17.125 10.102 15.327 1.00 94.44 86 ARG A O 1
ATOM 700 N N . VAL A 1 87 ? -16.338 8.867 13.621 1.00 91.88 87 VAL A N 1
ATOM 701 C CA . VAL A 1 87 ? -14.948 8.801 14.100 1.00 91.88 87 VAL A CA 1
ATOM 702 C C . VAL A 1 87 ? -14.326 10.194 14.146 1.00 91.88 87 VAL A C 1
ATOM 704 O O . VAL A 1 87 ? -13.750 10.562 15.160 1.00 91.88 87 VAL A O 1
ATOM 707 N N . GLN A 1 88 ? -14.502 11.009 13.105 1.00 92.25 88 GLN A N 1
ATOM 708 C CA . GLN A 1 88 ? -13.991 12.381 13.090 1.00 92.25 88 GLN A CA 1
ATOM 709 C C . GLN A 1 88 ? -14.597 13.236 14.215 1.00 92.25 88 GLN A C 1
ATOM 711 O O . GLN A 1 88 ? -13.896 14.043 14.822 1.00 92.25 88 GLN A O 1
ATOM 716 N N . ALA A 1 89 ? -15.892 13.070 14.497 1.00 95.44 89 ALA A N 1
ATOM 717 C CA . ALA A 1 89 ? -16.554 13.761 15.598 1.00 95.44 89 ALA A CA 1
ATOM 718 C C . ALA A 1 89 ? -16.029 13.303 16.972 1.00 95.44 89 ALA A C 1
ATOM 720 O O . ALA A 1 89 ? -15.773 14.152 17.821 1.00 95.44 89 ALA A O 1
ATOM 721 N N . LEU A 1 90 ? -15.790 11.999 17.159 1.00 95.81 90 LEU A N 1
ATOM 722 C CA . LEU A 1 90 ? -15.146 11.445 18.356 1.00 95.81 90 LEU A CA 1
ATOM 723 C C . LEU A 1 90 ? -13.732 12.012 18.553 1.00 95.81 90 LEU A C 1
ATOM 725 O O . LEU A 1 90 ? -13.385 12.431 19.651 1.00 95.81 90 LEU A O 1
ATOM 729 N N . GLU A 1 91 ? -12.913 12.040 17.497 1.00 93.06 91 GLU A N 1
ATOM 730 C CA . GLU A 1 91 ? -11.536 12.555 17.555 1.00 93.06 91 GLU A CA 1
ATOM 731 C C . GLU A 1 91 ? -11.477 14.051 17.905 1.00 93.06 91 GLU A C 1
ATOM 733 O O . GLU A 1 91 ? -10.468 14.518 18.428 1.00 93.06 91 GLU A O 1
ATOM 738 N N . ALA A 1 92 ? -12.552 14.797 17.639 1.00 94.44 92 ALA A N 1
ATOM 739 C CA . ALA A 1 92 ? -12.687 16.205 17.996 1.00 94.44 92 ALA A CA 1
ATOM 740 C C . ALA A 1 92 ? -13.305 16.439 19.392 1.00 94.44 92 ALA A C 1
ATOM 742 O O . ALA A 1 92 ? -13.431 17.595 19.804 1.00 94.44 92 ALA A O 1
ATOM 743 N N . ASP A 1 93 ? -13.713 15.385 20.108 1.00 96.00 93 ASP A N 1
ATOM 744 C CA . ASP A 1 93 ? -14.353 15.481 21.421 1.00 96.00 93 ASP A CA 1
ATOM 745 C C . ASP A 1 93 ? -13.317 15.732 22.539 1.00 96.00 93 ASP A C 1
ATOM 747 O O . ASP A 1 93 ? -12.462 14.878 22.797 1.00 96.00 93 ASP A O 1
ATOM 751 N N . PRO A 1 94 ? -13.399 16.854 23.281 1.00 96.25 94 PRO A N 1
ATOM 752 C CA . PRO A 1 94 ? -12.492 17.120 24.397 1.00 96.25 94 PRO A CA 1
ATOM 753 C C . PRO A 1 94 ? -12.559 16.070 25.512 1.00 96.25 94 PRO A C 1
ATOM 755 O O . PRO A 1 94 ? -11.565 15.853 26.208 1.00 96.25 94 PRO A O 1
ATOM 758 N N . MET A 1 95 ? -13.717 15.430 25.714 1.00 96.12 95 MET A N 1
ATOM 759 C CA . MET A 1 95 ? -13.862 14.353 26.692 1.00 96.12 95 MET A CA 1
ATOM 760 C C . MET A 1 95 ? -13.036 13.142 26.268 1.00 96.12 95 MET A C 1
ATOM 762 O O . MET A 1 95 ? -12.309 12.589 27.087 1.00 96.12 95 MET A O 1
ATOM 766 N N . TRP A 1 96 ? -13.089 12.780 24.983 1.00 96.69 96 TRP A N 1
ATOM 767 C CA . TRP A 1 96 ? -12.279 11.702 24.423 1.00 96.69 96 TRP A CA 1
ATOM 768 C C . TRP A 1 96 ? -10.786 11.970 24.628 1.00 96.69 96 TRP A C 1
ATOM 770 O O . TRP A 1 96 ? -10.080 11.134 25.191 1.00 96.69 96 TRP A O 1
ATOM 780 N N . GLU A 1 97 ? -10.316 13.164 24.260 1.00 95.44 97 GLU A N 1
ATOM 781 C CA . GLU A 1 97 ? -8.914 13.555 24.436 1.00 95.44 97 GLU A CA 1
ATOM 782 C C . GLU A 1 97 ? -8.485 13.516 25.912 1.00 95.44 97 GLU A C 1
ATOM 784 O O . GLU A 1 97 ? -7.448 12.940 26.248 1.00 95.44 97 GLU A O 1
ATOM 789 N N . THR A 1 98 ? -9.300 14.076 26.811 1.00 96.81 98 THR A N 1
ATOM 790 C CA . THR A 1 98 ? -8.990 14.130 28.248 1.00 96.81 98 THR A CA 1
ATOM 791 C C . THR A 1 98 ? -8.945 12.732 28.870 1.00 96.81 98 THR A C 1
ATOM 793 O O . THR A 1 98 ? -8.043 12.437 29.655 1.00 96.81 98 THR A O 1
ATOM 796 N N . THR A 1 99 ? -9.874 11.844 28.503 1.00 97.50 99 THR A N 1
ATOM 797 C CA . THR A 1 99 ? -9.876 10.450 28.970 1.00 97.50 99 THR A CA 1
ATOM 798 C C . THR A 1 99 ? -8.643 9.697 28.471 1.00 97.50 99 THR A C 1
ATOM 800 O O . THR A 1 99 ? -8.012 8.985 29.249 1.00 97.50 99 THR A O 1
ATOM 803 N N . LEU A 1 100 ? -8.228 9.893 27.214 1.00 96.81 100 LEU A N 1
ATOM 804 C CA . LEU A 1 100 ? -6.998 9.283 26.694 1.00 96.81 100 LEU A CA 1
ATOM 805 C C . LEU A 1 100 ? -5.735 9.811 27.382 1.00 96.81 100 LEU A C 1
ATOM 807 O O . LEU A 1 100 ? -4.789 9.048 27.564 1.00 96.81 100 LEU A O 1
ATOM 811 N N . GLN A 1 101 ? -5.697 11.086 27.775 1.00 96.25 101 GLN A N 1
ATOM 812 C CA . GLN A 1 101 ? -4.592 11.648 28.561 1.00 96.25 101 GLN A CA 1
ATOM 813 C C . GLN A 1 101 ? -4.509 11.023 29.958 1.00 96.25 101 GLN A C 1
ATOM 815 O O . GLN A 1 101 ? -3.419 10.638 30.381 1.00 96.25 101 GLN A O 1
ATOM 820 N N . ALA A 1 102 ? -5.646 10.883 30.647 1.00 96.31 102 ALA A N 1
ATOM 821 C CA . ALA A 1 102 ? -5.709 10.247 31.963 1.00 96.31 102 ALA A CA 1
ATOM 822 C C . ALA A 1 102 ? -5.250 8.784 31.899 1.00 96.31 102 ALA A C 1
ATOM 824 O O . ALA A 1 102 ? -4.331 8.399 32.617 1.00 96.31 102 ALA A O 1
ATOM 825 N N . LEU A 1 103 ? -5.792 8.013 30.951 1.00 95.56 103 LEU A N 1
ATOM 826 C CA . LEU A 1 103 ? -5.368 6.632 30.725 1.00 95.56 103 LEU A CA 1
ATOM 827 C C . LEU A 1 103 ? -3.886 6.559 30.341 1.00 95.56 103 LEU A C 1
ATOM 829 O O . LEU A 1 103 ? -3.153 5.740 30.877 1.00 95.56 103 LEU A O 1
ATOM 833 N N . GLY A 1 104 ? -3.396 7.440 29.465 1.00 93.81 104 GLY A N 1
ATOM 834 C CA . GLY A 1 104 ? -1.969 7.501 29.132 1.00 93.81 104 GLY A CA 1
ATOM 835 C C . GLY A 1 104 ? -1.087 7.590 30.383 1.00 93.81 104 GLY A C 1
ATOM 836 O O . GLY A 1 104 ? -0.139 6.818 30.521 1.00 93.81 104 GLY A O 1
ATOM 837 N N . ALA A 1 105 ? -1.452 8.453 31.335 1.00 93.56 105 ALA A N 1
ATOM 838 C CA . ALA A 1 105 ? -0.746 8.588 32.607 1.00 93.56 105 ALA A CA 1
ATOM 839 C C . ALA A 1 105 ? -0.856 7.333 33.496 1.00 93.56 105 ALA A C 1
ATOM 841 O O . ALA A 1 105 ? 0.160 6.900 34.046 1.00 93.56 105 ALA A O 1
ATOM 842 N N . ASP A 1 106 ? -2.040 6.722 33.598 1.00 93.25 106 ASP A N 1
ATOM 843 C CA . ASP A 1 106 ? -2.270 5.499 34.387 1.00 93.25 106 ASP A CA 1
ATOM 844 C C . ASP A 1 106 ? -1.432 4.314 33.876 1.00 93.25 106 ASP A C 1
ATOM 846 O O . ASP A 1 106 ? -0.925 3.511 34.661 1.00 93.25 106 ASP A O 1
ATOM 850 N N . TYR A 1 107 ? -1.197 4.258 32.563 1.00 91.19 107 TYR A N 1
ATOM 851 C CA . TYR A 1 107 ? -0.348 3.260 31.906 1.00 91.19 107 TYR A CA 1
ATOM 852 C C . TYR A 1 107 ? 1.119 3.711 31.739 1.00 91.19 107 TYR A C 1
ATOM 854 O O . TYR A 1 107 ? 1.880 3.095 30.988 1.00 91.19 107 TYR A O 1
ATOM 862 N N . GLY A 1 108 ? 1.549 4.763 32.448 1.00 90.06 108 GLY A N 1
ATOM 863 C CA . GLY A 1 108 ? 2.953 5.183 32.538 1.00 90.06 108 GLY A CA 1
ATOM 864 C C . GLY A 1 108 ? 3.513 5.868 31.287 1.00 90.06 108 GLY A C 1
ATOM 865 O O . GLY A 1 108 ? 4.726 5.847 31.066 1.00 90.06 108 GLY A O 1
ATOM 866 N N . MET A 1 109 ? 2.657 6.455 30.454 1.00 88.12 109 MET A N 1
ATOM 867 C CA . MET A 1 109 ? 3.042 7.180 29.243 1.00 88.12 109 MET A CA 1
ATOM 868 C C . MET A 1 109 ? 3.211 8.678 29.518 1.00 88.12 109 MET A C 1
ATOM 870 O O . MET A 1 109 ? 2.501 9.263 30.330 1.00 88.12 109 MET A O 1
ATOM 874 N N . GLU A 1 110 ? 4.134 9.325 28.800 1.00 88.50 110 GLU A N 1
ATOM 875 C CA . GLU A 1 110 ? 4.293 10.791 28.846 1.00 88.50 110 GLU A CA 1
ATOM 876 C C . GLU A 1 110 ? 3.181 11.531 28.083 1.00 88.50 110 GLU A C 1
ATOM 878 O O . GLU A 1 110 ? 2.925 12.705 28.341 1.00 88.50 110 GLU A O 1
ATOM 883 N N . ASN A 1 111 ? 2.532 10.843 27.140 1.00 90.38 111 ASN A N 1
ATOM 884 C CA . ASN A 1 111 ? 1.504 11.381 26.254 1.00 90.38 111 ASN A CA 1
ATOM 885 C C . ASN A 1 111 ? 0.181 10.624 26.437 1.00 90.38 111 ASN A C 1
ATOM 887 O O . ASN A 1 111 ? 0.128 9.596 27.110 1.00 90.38 111 ASN A O 1
ATOM 891 N N . ALA A 1 112 ? -0.876 11.115 25.785 1.00 91.88 112 ALA A N 1
ATOM 892 C CA . ALA A 1 112 ? -2.154 10.416 25.716 1.00 91.88 112 ALA A CA 1
ATOM 893 C C . ALA A 1 112 ? -2.001 8.993 25.163 1.00 91.88 112 ALA A C 1
ATOM 895 O O . ALA A 1 112 ? -1.144 8.733 24.312 1.00 91.88 112 ALA A O 1
ATOM 896 N N . LEU A 1 113 ? -2.869 8.096 25.631 1.00 92.31 113 LEU A N 1
ATOM 897 C CA . LEU A 1 113 ? -2.927 6.711 25.193 1.00 92.31 113 LEU A CA 1
ATOM 898 C C . LEU A 1 113 ? -3.068 6.639 23.657 1.00 92.31 113 LEU A C 1
ATOM 900 O O . LEU A 1 113 ? -4.078 7.106 23.118 1.00 92.31 113 LEU A O 1
ATOM 904 N N . PRO A 1 114 ? -2.095 6.053 22.934 1.00 90.69 114 PRO A N 1
ATOM 905 C CA . PRO A 1 114 ? -2.162 5.966 21.485 1.00 90.69 114 PRO A CA 1
ATOM 906 C C . PRO A 1 114 ? -3.297 5.046 21.049 1.00 90.69 114 PRO A C 1
ATOM 908 O O . PRO A 1 114 ? -3.387 3.894 21.485 1.00 90.69 114 PRO A O 1
ATOM 911 N N . PHE A 1 115 ? -4.118 5.532 20.126 1.00 90.88 115 PHE A N 1
ATOM 912 C CA . PHE A 1 115 ? -5.166 4.745 19.497 1.00 90.88 115 PHE A CA 1
ATOM 913 C C . PHE A 1 115 ? -5.173 4.951 17.987 1.00 90.88 115 PHE A C 1
ATOM 915 O O . PHE A 1 115 ? -4.629 5.922 17.455 1.00 90.88 115 PHE A O 1
ATOM 922 N N . HIS A 1 116 ? -5.820 4.024 17.298 1.00 85.19 116 HIS A N 1
ATOM 923 C CA . HIS A 1 116 ? -6.110 4.149 15.883 1.00 85.19 116 HIS A CA 1
ATOM 924 C C . HIS A 1 116 ? -7.469 3.534 15.583 1.00 85.19 116 HIS A C 1
ATOM 926 O O . HIS A 1 116 ? -7.781 2.426 16.032 1.00 85.19 116 HIS A O 1
ATOM 932 N N . PHE A 1 117 ? -8.258 4.260 14.798 1.00 87.69 117 PHE A N 1
ATOM 933 C CA . PHE A 1 117 ? -9.532 3.799 14.277 1.00 87.69 117 PHE A CA 1
ATOM 934 C C . PHE A 1 117 ? -9.390 3.583 12.768 1.00 87.69 117 PHE A C 1
ATOM 936 O O . PHE A 1 117 ? -9.377 4.533 11.988 1.00 87.69 117 PHE A O 1
ATOM 943 N N . GLY A 1 118 ? -9.238 2.324 12.364 1.00 81.56 118 GLY A N 1
ATOM 944 C CA . GLY A 1 118 ? -9.092 1.936 10.964 1.00 81.56 118 GLY A CA 1
ATOM 945 C C . GLY A 1 118 ? -10.436 1.542 10.367 1.00 81.56 118 GLY A C 1
ATOM 946 O O . GLY A 1 118 ? -11.139 0.709 10.941 1.00 81.56 118 GLY A O 1
ATOM 947 N N . LEU A 1 119 ? -10.774 2.110 9.211 1.00 78.38 119 LEU A N 1
ATOM 948 C CA . LEU A 1 119 ? -11.921 1.717 8.390 1.00 78.38 119 LEU A CA 1
ATOM 949 C C . LEU A 1 119 ? -11.414 0.913 7.199 1.00 78.38 119 LEU A C 1
ATOM 951 O O . LEU A 1 119 ? -10.443 1.322 6.564 1.00 78.38 119 LEU A O 1
ATOM 955 N N . TYR A 1 120 ? -12.053 -0.213 6.895 1.00 72.00 120 TYR A N 1
ATOM 956 C CA . TYR A 1 120 ? -11.717 -0.996 5.713 1.00 72.00 120 TYR A CA 1
ATOM 957 C C . TYR A 1 120 ? -12.936 -1.674 5.093 1.00 72.00 120 TYR A C 1
ATOM 959 O O . TYR A 1 120 ? -13.945 -1.931 5.753 1.00 72.00 120 TYR A O 1
ATOM 967 N N . GLN A 1 121 ? -12.837 -1.949 3.794 1.00 66.75 121 GLN A N 1
ATOM 968 C CA . GLN A 1 121 ? -13.886 -2.599 3.016 1.00 66.75 121 GLN A CA 1
ATOM 969 C C . GLN A 1 121 ? -13.334 -3.826 2.302 1.00 66.75 121 GLN A C 1
ATOM 971 O O . GLN A 1 121 ? -12.252 -3.785 1.718 1.00 66.75 121 GLN A O 1
ATOM 976 N N . THR A 1 122 ? -14.109 -4.906 2.319 1.00 62.88 122 THR A N 1
ATOM 977 C CA . THR A 1 122 ? -13.833 -6.127 1.564 1.00 62.88 122 THR A CA 1
ATOM 978 C C . THR A 1 122 ? -15.101 -6.541 0.813 1.00 62.88 122 THR A C 1
ATOM 980 O O . THR A 1 122 ? -16.111 -6.781 1.466 1.00 62.88 122 THR A O 1
ATOM 983 N N . PRO A 1 123 ? -15.088 -6.650 -0.527 1.00 65.94 123 PRO A N 1
ATOM 984 C CA . PRO A 1 123 ? -14.000 -6.287 -1.437 1.00 65.94 123 PRO A CA 1
ATOM 985 C C . PRO A 1 123 ? -13.694 -4.783 -1.404 1.00 65.94 123 PRO A C 1
ATOM 987 O O . PRO A 1 123 ? -14.577 -3.978 -1.113 1.00 65.94 123 PRO A O 1
ATOM 990 N N . ALA A 1 124 ? -12.454 -4.404 -1.725 1.00 70.81 124 ALA A N 1
ATOM 991 C CA . ALA A 1 124 ? -12.116 -2.999 -1.950 1.00 70.81 124 ALA A CA 1
ATOM 992 C C . ALA A 1 124 ? -13.001 -2.400 -3.061 1.00 70.81 124 ALA A C 1
ATOM 994 O O . ALA A 1 124 ? -13.538 -3.125 -3.907 1.00 70.81 124 ALA A O 1
ATOM 995 N N . GLY A 1 125 ? -13.133 -1.072 -3.069 1.00 76.12 125 GLY A N 1
ATOM 996 C CA . GLY A 1 125 ? -13.800 -0.325 -4.135 1.00 76.12 125 GLY A CA 1
ATOM 997 C C . GLY A 1 125 ? -13.179 -0.567 -5.518 1.00 76.12 125 GLY A C 1
ATOM 998 O O . GLY A 1 125 ? -12.236 -1.336 -5.687 1.00 76.12 125 GLY A O 1
ATOM 999 N N . SER A 1 126 ? -13.693 0.101 -6.552 1.00 83.88 126 SER A N 1
ATOM 1000 C CA . SER A 1 126 ? -13.223 -0.127 -7.928 1.00 83.88 126 SER A CA 1
ATOM 1001 C C . SER A 1 126 ? -11.820 0.418 -8.221 1.00 83.88 126 SER A C 1
ATOM 1003 O O . SER A 1 126 ? -11.252 0.068 -9.257 1.00 83.88 126 SER A O 1
ATOM 1005 N N . GLY A 1 127 ? -11.280 1.281 -7.354 1.00 89.62 127 GLY A N 1
ATOM 1006 C CA . GLY A 1 127 ? -10.039 2.002 -7.603 1.00 89.62 127 GLY A CA 1
ATOM 1007 C C . GLY A 1 127 ? -10.155 3.020 -8.741 1.00 89.62 127 GLY A C 1
ATOM 1008 O O . GLY A 1 127 ? -11.178 3.139 -9.425 1.00 89.62 127 GLY A O 1
ATOM 1009 N N . GLN A 1 128 ? -9.074 3.764 -8.955 1.00 94.19 128 GLN A N 1
ATOM 1010 C CA . GLN A 1 128 ? -8.917 4.726 -10.044 1.00 94.19 128 GLN A CA 1
ATOM 1011 C C . GLN A 1 128 ? -7.958 4.170 -11.094 1.00 94.19 128 GLN A C 1
ATOM 1013 O O . GLN A 1 128 ? -6.846 3.764 -10.770 1.00 94.19 128 GLN A O 1
ATOM 1018 N N . SER A 1 129 ? -8.383 4.149 -12.357 1.00 95.00 129 SER A N 1
ATOM 1019 C CA . SER A 1 129 ? -7.576 3.604 -13.454 1.00 95.00 129 SER A CA 1
ATOM 1020 C C . SER A 1 129 ? -6.859 4.697 -14.246 1.00 95.00 129 SER A C 1
ATOM 1022 O O . SER A 1 129 ? -7.467 5.702 -14.612 1.00 95.00 129 SER A O 1
ATOM 1024 N N . ALA A 1 130 ? -5.592 4.461 -14.573 1.00 94.19 130 ALA A N 1
ATOM 1025 C CA . ALA A 1 130 ? -4.754 5.302 -15.416 1.00 94.19 130 ALA A CA 1
ATOM 1026 C C . ALA A 1 130 ? -4.167 4.485 -16.578 1.00 94.19 130 ALA A C 1
ATOM 1028 O O . ALA A 1 130 ? -3.782 3.323 -16.423 1.00 94.19 130 ALA A O 1
ATOM 1029 N N . SER A 1 131 ? -4.113 5.099 -17.763 1.00 93.44 131 SER A N 1
ATOM 1030 C CA . SER A 1 131 ? -3.423 4.500 -18.912 1.00 93.44 131 SER A CA 1
ATOM 1031 C C . SER A 1 131 ? -1.924 4.454 -18.648 1.00 93.44 131 SER A C 1
ATOM 1033 O O . SER A 1 131 ? -1.374 5.426 -18.135 1.00 93.44 131 SER A O 1
ATOM 1035 N N . VAL A 1 132 ? -1.279 3.353 -19.030 1.00 95.81 132 VAL A N 1
ATOM 1036 C CA . VAL A 1 132 ? 0.161 3.181 -18.831 1.00 95.81 132 VAL A CA 1
ATOM 1037 C C . VAL A 1 132 ? 0.929 3.765 -20.011 1.00 95.81 132 VAL A C 1
ATOM 1039 O O . VAL A 1 132 ? 0.664 3.433 -21.171 1.00 95.81 132 VAL A O 1
ATOM 1042 N N . GLY A 1 133 ? 1.861 4.666 -19.709 1.00 95.38 133 GLY A N 1
ATOM 1043 C CA . GLY A 1 133 ? 2.812 5.212 -20.670 1.00 95.38 133 GLY A CA 1
ATOM 1044 C C . GLY A 1 133 ? 3.815 4.158 -21.158 1.00 95.38 133 GLY A C 1
ATOM 1045 O O . GLY A 1 133 ? 3.878 3.047 -20.633 1.00 95.38 133 GLY A O 1
ATOM 1046 N N . PRO A 1 134 ? 4.617 4.469 -22.187 1.00 95.12 134 PRO A N 1
ATOM 1047 C CA . PRO A 1 134 ? 5.589 3.520 -22.725 1.00 95.12 134 PRO A CA 1
ATOM 1048 C C . PRO A 1 134 ? 6.731 3.194 -21.748 1.00 95.12 134 PRO A C 1
ATOM 1050 O O . PRO A 1 134 ? 7.447 2.216 -21.973 1.00 95.12 134 PRO A O 1
ATOM 1053 N N . GLY A 1 135 ? 6.923 3.998 -20.698 1.00 96.25 135 GLY A N 1
ATOM 1054 C CA . GLY A 1 135 ? 8.081 3.912 -19.827 1.00 96.25 135 GLY A CA 1
ATOM 1055 C C . GLY A 1 135 ? 9.359 4.392 -20.514 1.00 96.25 135 GLY A C 1
ATOM 1056 O O . GLY A 1 135 ? 9.520 4.384 -21.741 1.00 96.25 135 GLY A O 1
ATOM 1057 N N . ARG A 1 136 ? 10.338 4.785 -19.707 1.00 97.56 136 ARG A N 1
ATOM 1058 C CA . ARG A 1 136 ? 11.694 5.057 -20.181 1.00 97.56 136 ARG A CA 1
ATOM 1059 C C . ARG A 1 136 ? 12.449 3.741 -20.340 1.00 97.56 136 ARG A C 1
ATOM 1061 O O . ARG A 1 136 ? 12.772 3.096 -19.348 1.00 97.56 136 ARG A O 1
ATOM 1068 N N . SER A 1 137 ? 12.790 3.386 -21.575 1.00 97.94 137 SER A N 1
ATOM 1069 C CA . SER A 1 137 ? 13.598 2.198 -21.879 1.00 97.94 137 SER A CA 1
ATOM 1070 C C . SER A 1 137 ? 15.073 2.547 -22.076 1.00 97.94 137 SER A C 1
ATOM 1072 O O . SER A 1 137 ? 15.411 3.430 -22.867 1.00 97.94 137 SER A O 1
ATOM 1074 N N . VAL A 1 138 ? 15.956 1.850 -21.365 1.00 97.88 138 VAL A N 1
ATOM 1075 C CA . VAL A 1 138 ? 17.413 1.998 -21.432 1.00 97.88 138 VAL A CA 1
ATOM 1076 C C . VAL A 1 138 ? 18.029 0.609 -21.625 1.00 97.88 138 VAL A C 1
ATOM 1078 O O . VAL A 1 138 ? 17.800 -0.260 -20.784 1.00 97.88 138 VAL A O 1
ATOM 1081 N N . PRO A 1 139 ? 18.796 0.365 -22.707 1.00 98.00 139 PRO A N 1
ATOM 1082 C CA . PRO A 1 139 ? 19.531 -0.885 -22.863 1.00 98.00 139 PRO A CA 1
ATOM 1083 C C . PRO A 1 139 ? 20.451 -1.126 -21.670 1.00 98.00 139 PRO A C 1
ATOM 1085 O O . PRO A 1 139 ? 21.131 -0.201 -21.218 1.00 98.00 139 PRO A O 1
ATOM 1088 N N . ALA A 1 140 ? 20.474 -2.359 -21.182 1.00 96.75 140 ALA A N 1
ATOM 1089 C CA . ALA A 1 140 ? 21.332 -2.743 -20.085 1.00 96.75 140 ALA A CA 1
ATOM 1090 C C . ALA A 1 140 ? 22.802 -2.600 -20.494 1.00 96.75 140 ALA A C 1
ATOM 1092 O O . ALA A 1 140 ? 23.233 -3.068 -21.553 1.00 96.75 140 ALA A O 1
ATOM 1093 N N . GLY A 1 141 ? 23.581 -1.943 -19.638 1.00 95.50 141 GLY A N 1
ATOM 1094 C CA . GLY A 1 141 ? 25.035 -1.959 -19.728 1.00 95.50 141 GLY A CA 1
ATOM 1095 C C . GLY A 1 141 ? 25.584 -3.373 -19.532 1.00 95.50 141 GLY A C 1
ATOM 1096 O O . GLY A 1 141 ? 24.865 -4.312 -19.199 1.00 95.50 141 GLY A O 1
ATOM 1097 N N . THR A 1 142 ? 26.893 -3.544 -19.695 1.00 93.75 142 THR A N 1
ATOM 1098 C CA . THR A 1 142 ? 27.525 -4.852 -19.455 1.00 93.75 142 THR A CA 1
ATOM 1099 C C . THR A 1 142 ? 27.564 -5.228 -17.972 1.00 93.75 142 THR A C 1
ATOM 1101 O O . THR A 1 142 ? 27.878 -6.374 -17.643 1.00 93.75 142 THR A O 1
ATOM 1104 N N . GLY A 1 143 ? 27.277 -4.279 -17.073 1.00 91.88 143 GLY A N 1
ATOM 1105 C CA . GLY A 1 143 ? 27.460 -4.447 -15.643 1.00 91.88 143 GLY A CA 1
ATOM 1106 C C . GLY A 1 143 ? 28.931 -4.640 -15.274 1.00 91.88 143 GLY A C 1
ATOM 1107 O O . GLY A 1 143 ? 29.837 -4.634 -16.115 1.00 91.88 143 GLY A O 1
ATOM 1108 N N . THR A 1 144 ? 29.177 -4.839 -13.985 1.00 94.38 144 THR A N 1
ATOM 1109 C CA . THR A 1 144 ? 30.479 -5.269 -13.465 1.00 94.38 144 THR A CA 1
ATOM 1110 C C . THR A 1 144 ? 30.384 -6.725 -13.040 1.00 94.38 144 THR A C 1
ATOM 1112 O O . THR A 1 144 ? 29.523 -7.076 -12.239 1.00 94.38 144 THR A O 1
ATOM 1115 N N . THR A 1 145 ? 31.261 -7.577 -13.571 1.00 95.19 145 THR A N 1
ATOM 1116 C CA . THR A 1 145 ? 31.327 -8.990 -13.173 1.00 95.19 145 THR A CA 1
ATOM 1117 C C . THR A 1 145 ? 32.388 -9.184 -12.097 1.00 95.19 145 THR A C 1
ATOM 1119 O O . THR A 1 145 ? 33.542 -8.798 -12.289 1.00 95.19 145 THR A O 1
ATOM 1122 N N . GLN A 1 146 ? 32.008 -9.812 -10.988 1.00 93.31 146 GLN A N 1
ATOM 1123 C CA . GLN A 1 146 ? 32.919 -10.257 -9.940 1.00 93.31 146 GLN A CA 1
ATOM 1124 C C . GLN A 1 146 ? 32.541 -11.680 -9.510 1.00 93.31 146 GLN A C 1
ATOM 1126 O O . GLN A 1 146 ? 31.477 -11.912 -8.937 1.00 93.31 146 GLN A O 1
ATOM 1131 N N . ASP A 1 147 ? 33.427 -12.635 -9.795 1.00 92.94 147 ASP A N 1
ATOM 1132 C CA . A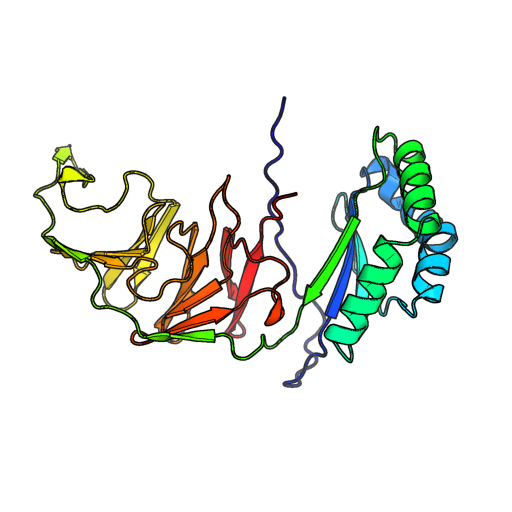SP A 1 147 ? 33.211 -14.074 -9.606 1.00 92.94 147 ASP A CA 1
ATOM 1133 C C . ASP A 1 147 ? 31.919 -14.577 -10.279 1.00 92.94 147 ASP A C 1
ATOM 1135 O O . ASP A 1 147 ? 31.828 -14.605 -11.504 1.00 92.94 147 ASP A O 1
ATOM 1139 N N . LEU A 1 148 ? 30.931 -14.991 -9.481 1.00 93.88 148 LEU A N 1
ATOM 1140 C CA . LEU A 1 148 ? 29.636 -15.505 -9.940 1.00 93.88 148 LEU A CA 1
ATOM 1141 C C . LEU A 1 148 ? 28.565 -14.411 -10.066 1.00 93.88 148 LEU A C 1
ATOM 1143 O O . LEU A 1 148 ? 27.432 -14.715 -10.431 1.00 93.88 148 LEU A O 1
ATOM 1147 N N . TRP A 1 149 ? 28.897 -13.161 -9.734 1.00 93.50 149 TRP A N 1
ATOM 1148 C CA . TRP A 1 149 ? 27.946 -12.057 -9.671 1.00 93.50 149 TRP A CA 1
ATOM 1149 C C . TRP A 1 149 ? 28.140 -11.093 -10.833 1.00 93.50 149 TRP A C 1
ATOM 1151 O O . TRP A 1 149 ? 29.253 -10.637 -11.101 1.00 93.50 149 TRP A O 1
ATOM 1161 N N . GLN A 1 150 ? 27.031 -10.739 -11.478 1.00 92.69 150 GLN A N 1
ATOM 1162 C CA . GLN A 1 150 ? 26.951 -9.604 -12.385 1.00 92.69 150 GLN A CA 1
ATOM 1163 C C . GLN A 1 150 ? 26.141 -8.501 -11.707 1.00 92.69 150 GLN A C 1
ATOM 1165 O O . GLN A 1 150 ? 24.986 -8.702 -11.332 1.00 92.69 150 GLN A O 1
ATOM 1170 N N . THR A 1 151 ? 26.765 -7.342 -11.537 1.00 94.00 151 THR A N 1
ATOM 1171 C CA . THR A 1 151 ? 26.173 -6.188 -10.862 1.00 94.00 151 THR A CA 1
ATOM 1172 C C . THR A 1 151 ? 25.808 -5.132 -11.886 1.00 94.00 151 THR A C 1
ATOM 1174 O O . THR A 1 151 ? 26.668 -4.688 -12.647 1.00 94.00 151 THR A O 1
ATOM 1177 N N . PHE A 1 152 ? 24.556 -4.692 -11.857 1.00 95.50 152 PHE A N 1
ATOM 1178 C CA . PHE A 1 152 ? 24.071 -3.560 -12.636 1.00 95.50 152 PHE A CA 1
ATOM 1179 C C . PHE A 1 152 ? 23.867 -2.355 -11.718 1.00 95.50 152 PHE A C 1
ATOM 1181 O O . PHE A 1 152 ? 23.415 -2.487 -10.581 1.00 95.50 152 PHE A O 1
ATOM 1188 N N . SER A 1 153 ? 24.206 -1.175 -12.218 1.00 95.50 153 SER A N 1
ATOM 1189 C CA . SER A 1 153 ? 24.084 0.100 -11.517 1.00 95.50 153 SER A CA 1
ATOM 1190 C C . SER A 1 153 ? 23.258 1.099 -12.326 1.00 95.50 153 SER A C 1
ATOM 1192 O O . SER A 1 153 ? 22.802 0.812 -13.434 1.00 95.50 153 SER A O 1
ATOM 1194 N N . VAL A 1 154 ? 23.123 2.322 -11.811 1.00 96.19 154 VAL A N 1
ATOM 1195 C CA . VAL A 1 154 ? 22.512 3.428 -12.566 1.00 96.19 154 VAL A CA 1
ATOM 1196 C C . VAL A 1 154 ? 23.266 3.770 -13.858 1.00 96.19 154 VAL A C 1
ATOM 1198 O O . VAL A 1 154 ? 22.679 4.315 -14.789 1.00 96.19 154 VAL A O 1
ATOM 1201 N N . HIS A 1 155 ? 24.554 3.421 -13.956 1.00 95.69 155 HIS A N 1
ATOM 1202 C CA . HIS A 1 155 ? 25.329 3.567 -15.192 1.00 95.69 155 HIS A CA 1
ATOM 1203 C C . HIS A 1 155 ? 24.990 2.499 -16.238 1.00 95.69 155 HIS A C 1
ATOM 1205 O O . HIS A 1 155 ? 25.245 2.710 -17.420 1.00 95.69 155 HIS A O 1
ATOM 1211 N N . ASP A 1 156 ? 24.390 1.389 -15.809 1.00 95.94 156 ASP A N 1
ATOM 1212 C CA . ASP A 1 156 ? 23.987 0.271 -16.660 1.00 95.94 156 ASP A CA 1
ATOM 1213 C C . ASP A 1 156 ? 22.495 0.313 -17.014 1.00 95.94 156 ASP A C 1
ATOM 1215 O O . ASP A 1 156 ? 22.001 -0.608 -17.652 1.00 95.94 156 ASP A O 1
ATOM 1219 N N . GLY A 1 157 ? 21.773 1.360 -16.606 1.00 94.62 157 GLY A N 1
ATOM 1220 C CA . GLY A 1 157 ? 20.370 1.572 -16.960 1.00 94.62 157 GLY A CA 1
ATOM 1221 C C . GLY A 1 157 ? 19.365 1.397 -15.823 1.00 94.62 157 GLY A C 1
ATOM 1222 O O . GLY A 1 157 ? 18.196 1.715 -16.037 1.00 94.62 157 GLY A O 1
ATOM 1223 N N . LEU A 1 158 ? 19.776 0.979 -14.614 1.00 96.44 158 LEU A N 1
ATOM 1224 C CA . LEU A 1 158 ? 18.864 1.017 -13.462 1.00 96.44 158 LEU A CA 1
ATOM 1225 C C . LEU A 1 158 ? 18.427 2.463 -13.166 1.00 96.44 158 LEU A C 1
ATOM 1227 O O . LEU A 1 158 ? 19.256 3.375 -13.197 1.00 96.44 158 LEU A O 1
ATOM 1231 N N . PRO A 1 159 ? 17.157 2.700 -12.800 1.00 96.31 159 PRO A N 1
ATOM 1232 C CA . PRO A 1 159 ? 16.688 4.050 -12.493 1.00 96.31 159 PRO A CA 1
ATOM 1233 C C . PRO A 1 159 ? 17.154 4.558 -11.121 1.00 96.31 159 PRO A C 1
ATOM 1235 O O . PRO A 1 159 ? 17.266 5.765 -10.922 1.00 96.31 159 PRO A O 1
ATOM 1238 N N . SER A 1 160 ? 17.451 3.658 -10.179 1.00 95.56 160 SER A N 1
ATOM 1239 C CA . SER A 1 160 ? 17.918 3.994 -8.831 1.00 95.56 160 SER A CA 1
ATOM 1240 C C . SER A 1 160 ? 18.917 2.961 -8.317 1.00 95.56 160 SER A C 1
ATOM 1242 O O . SER A 1 160 ? 18.870 1.792 -8.696 1.00 95.56 160 SER A O 1
ATOM 1244 N N . ALA A 1 161 ? 19.808 3.398 -7.425 1.00 94.62 161 ALA A N 1
ATOM 1245 C CA . ALA A 1 161 ? 20.686 2.510 -6.664 1.00 94.62 161 ALA A CA 1
ATOM 1246 C C . ALA A 1 161 ? 19.952 1.805 -5.506 1.00 94.62 161 ALA A C 1
ATOM 1248 O O . ALA A 1 161 ? 20.440 0.798 -4.996 1.00 94.62 161 ALA A O 1
ATOM 1249 N N . SER A 1 162 ? 18.789 2.323 -5.098 1.00 94.62 162 SER A N 1
ATOM 1250 C CA . SER A 1 162 ? 17.926 1.706 -4.092 1.00 94.62 162 SER A CA 1
ATOM 1251 C C . SER A 1 162 ? 16.906 0.796 -4.769 1.00 94.62 162 SER A C 1
ATOM 1253 O O . SER A 1 162 ? 16.000 1.277 -5.454 1.00 94.62 162 SER A O 1
ATOM 1255 N N . VAL A 1 163 ? 17.039 -0.512 -4.544 1.00 96.56 163 VAL A N 1
ATOM 1256 C CA . VAL A 1 163 ? 16.041 -1.522 -4.919 1.00 96.56 163 VAL A CA 1
ATOM 1257 C C . VAL A 1 163 ? 15.425 -2.072 -3.635 1.00 96.56 163 VAL A C 1
ATOM 1259 O O . VAL A 1 163 ? 16.110 -2.713 -2.840 1.00 96.56 163 VAL A O 1
ATOM 1262 N N . ASN A 1 164 ? 14.142 -1.790 -3.424 1.00 95.12 164 ASN A N 1
ATOM 1263 C CA . ASN A 1 164 ? 13.402 -2.118 -2.204 1.00 95.12 164 ASN A CA 1
ATOM 1264 C C . ASN A 1 164 ? 12.810 -3.534 -2.248 1.00 95.12 164 ASN A C 1
ATOM 1266 O O . ASN A 1 164 ? 12.749 -4.214 -1.226 1.00 95.12 164 ASN A O 1
ATOM 1270 N N . ALA A 1 165 ? 12.407 -3.991 -3.435 1.00 96.50 165 ALA A N 1
ATOM 1271 C CA . ALA A 1 165 ? 11.906 -5.340 -3.672 1.00 96.50 165 ALA A CA 1
ATOM 1272 C C . ALA A 1 165 ? 12.256 -5.807 -5.089 1.00 96.50 165 ALA A C 1
ATOM 1274 O O . ALA A 1 165 ? 12.393 -4.998 -6.010 1.00 96.50 165 ALA A O 1
ATOM 1275 N N . LEU A 1 166 ? 12.374 -7.123 -5.248 1.00 97.50 166 LEU A N 1
ATOM 1276 C CA . LEU A 1 166 ? 12.621 -7.796 -6.517 1.00 97.50 166 LEU A CA 1
ATOM 1277 C C . LEU A 1 166 ? 11.598 -8.921 -6.676 1.00 97.50 166 LEU A C 1
ATOM 1279 O O . LEU A 1 166 ? 11.375 -9.689 -5.741 1.00 97.50 166 LEU A O 1
ATOM 1283 N N . LEU A 1 167 ? 11.015 -9.031 -7.862 1.00 98.06 167 LEU A N 1
ATOM 1284 C CA . LEU A 1 167 ? 10.062 -10.071 -8.228 1.00 98.06 167 LEU A CA 1
ATOM 1285 C C . LEU A 1 167 ? 10.394 -10.572 -9.633 1.00 98.06 167 LEU A C 1
ATOM 1287 O O . LEU A 1 167 ? 10.673 -9.765 -10.511 1.00 98.06 167 LEU A O 1
ATOM 1291 N N . GLN A 1 168 ? 10.347 -11.880 -9.862 1.00 98.00 168 GLN A N 1
ATOM 1292 C CA . GLN A 1 168 ? 10.329 -12.422 -11.219 1.00 98.00 168 GLN A CA 1
ATOM 1293 C C . GLN A 1 168 ? 8.885 -12.747 -11.587 1.00 98.00 168 GLN A C 1
ATOM 1295 O O . GLN A 1 168 ? 8.231 -13.453 -10.822 1.00 98.00 168 GLN A O 1
ATOM 1300 N N . ASP A 1 169 ? 8.404 -12.232 -12.719 1.00 95.94 169 ASP A N 1
ATOM 1301 C CA . ASP A 1 169 ? 7.056 -12.544 -13.194 1.00 95.94 169 ASP A CA 1
ATOM 1302 C C . ASP A 1 169 ? 6.977 -13.923 -13.870 1.00 95.94 169 ASP A C 1
ATOM 1304 O O . ASP A 1 169 ? 7.994 -14.531 -14.227 1.00 95.94 169 ASP A O 1
ATOM 1308 N N . GLN A 1 170 ? 5.757 -14.415 -14.095 1.00 93.69 170 GLN A N 1
ATOM 1309 C CA . GLN A 1 170 ? 5.500 -15.699 -14.763 1.00 93.69 170 GLN A CA 1
ATOM 1310 C C . GLN A 1 170 ? 6.060 -15.792 -16.193 1.00 93.69 170 GLN A C 1
ATOM 1312 O O . GLN A 1 170 ? 6.205 -16.894 -16.726 1.00 93.69 170 GLN A O 1
ATOM 1317 N N . THR A 1 171 ? 6.378 -14.662 -16.829 1.00 92.69 171 THR A N 1
ATOM 1318 C CA . THR A 1 171 ? 6.970 -14.612 -18.175 1.00 92.69 171 THR A CA 1
ATOM 1319 C C . THR A 1 171 ? 8.499 -14.552 -18.158 1.00 92.69 171 THR A C 1
ATOM 1321 O O . THR A 1 171 ? 9.127 -14.661 -19.210 1.00 92.69 171 THR A O 1
ATOM 1324 N N . GLY A 1 172 ? 9.101 -14.448 -16.972 1.00 95.56 172 GLY A N 1
ATOM 1325 C CA . GLY A 1 172 ? 10.539 -14.452 -16.750 1.00 95.56 172 GLY A CA 1
ATOM 1326 C C . GLY A 1 172 ? 11.173 -13.068 -16.606 1.00 95.56 172 GLY A C 1
ATOM 1327 O O . GLY A 1 172 ? 12.375 -13.022 -16.335 1.00 95.56 172 GLY A O 1
ATOM 1328 N N . ASN A 1 173 ? 10.416 -11.968 -16.723 1.00 97.12 173 ASN A N 1
ATOM 1329 C CA . ASN A 1 173 ? 10.972 -10.628 -16.505 1.00 97.12 173 ASN A CA 1
ATOM 1330 C C . ASN A 1 173 ? 11.228 -10.392 -15.018 1.00 97.12 173 ASN A C 1
ATOM 1332 O O . ASN A 1 173 ? 10.481 -10.862 -14.159 1.00 97.12 173 ASN A O 1
ATOM 1336 N N . LEU A 1 174 ? 12.243 -9.590 -14.714 1.00 98.19 174 LEU A N 1
ATOM 1337 C CA . LEU A 1 174 ? 12.487 -9.089 -13.369 1.00 98.19 174 LEU A CA 1
ATOM 1338 C C . LEU A 1 174 ? 11.818 -7.729 -13.187 1.00 98.19 174 LEU A C 1
ATOM 1340 O O . LEU A 1 174 ? 12.066 -6.796 -13.942 1.00 98.19 174 LEU A O 1
ATOM 1344 N N . TRP A 1 175 ? 11.007 -7.601 -12.150 1.00 98.56 175 TRP A N 1
ATOM 1345 C CA . TRP A 1 175 ? 10.430 -6.352 -11.684 1.00 98.56 175 TRP A CA 1
ATOM 1346 C C . TRP A 1 175 ? 11.169 -5.881 -10.438 1.00 98.56 175 TRP A C 1
ATOM 1348 O O . TRP A 1 175 ? 11.345 -6.632 -9.477 1.00 98.56 175 TRP A O 1
ATOM 1358 N N . LEU A 1 176 ? 11.596 -4.625 -10.456 1.00 98.56 176 LEU A N 1
ATOM 1359 C CA . LEU A 1 176 ? 12.331 -3.969 -9.390 1.00 98.56 176 LEU A CA 1
ATOM 1360 C C . LEU A 1 176 ? 11.490 -2.811 -8.855 1.00 98.56 176 LEU A C 1
ATOM 1362 O O . LEU A 1 176 ? 11.132 -1.888 -9.593 1.00 98.56 176 LEU A O 1
ATOM 1366 N N . ALA A 1 177 ? 11.204 -2.849 -7.558 1.00 97.69 177 ALA A N 1
ATOM 1367 C CA . ALA A 1 177 ? 10.666 -1.715 -6.827 1.00 97.69 177 ALA A CA 1
ATOM 1368 C C . ALA A 1 177 ? 11.823 -0.800 -6.456 1.00 97.69 177 ALA A C 1
ATOM 1370 O O . ALA A 1 177 ? 12.744 -1.227 -5.757 1.00 97.69 177 ALA A O 1
ATOM 1371 N N . THR A 1 178 ? 11.790 0.443 -6.919 1.00 97.25 178 THR A N 1
ATOM 1372 C CA . THR A 1 178 ? 12.879 1.388 -6.690 1.00 97.25 178 THR A CA 1
ATOM 1373 C C . THR A 1 178 ? 12.368 2.691 -6.092 1.00 97.25 178 THR A C 1
ATOM 1375 O O . THR A 1 178 ? 11.168 2.958 -6.087 1.00 97.25 178 THR A O 1
ATOM 1378 N N . ASP A 1 179 ? 13.285 3.529 -5.612 1.00 95.38 179 ASP A N 1
ATOM 1379 C CA . ASP A 1 179 ? 12.947 4.885 -5.159 1.00 95.38 179 ASP A CA 1
ATOM 1380 C C . ASP A 1 179 ? 12.653 5.865 -6.317 1.00 95.38 179 ASP A C 1
ATOM 1382 O O . ASP A 1 179 ? 12.303 7.014 -6.063 1.00 95.38 179 ASP A O 1
ATOM 1386 N N . ALA A 1 180 ? 12.813 5.432 -7.575 1.00 96.25 180 ALA A N 1
ATOM 1387 C CA . ALA A 1 180 ? 12.664 6.255 -8.779 1.00 96.25 180 ALA A CA 1
ATOM 1388 C C . ALA A 1 180 ? 11.808 5.567 -9.863 1.00 96.25 180 ALA A C 1
ATOM 1390 O O . ALA A 1 180 ? 12.083 5.692 -11.057 1.00 96.25 180 ALA A O 1
ATOM 1391 N N . GLY A 1 181 ? 10.798 4.809 -9.442 1.00 97.25 181 GLY A N 1
ATOM 1392 C CA . GLY A 1 181 ? 9.807 4.171 -10.301 1.00 97.25 181 GLY A CA 1
ATOM 1393 C C . GLY A 1 181 ? 9.793 2.646 -10.213 1.00 97.25 181 GLY A C 1
ATOM 1394 O O . GLY A 1 181 ? 10.627 2.006 -9.558 1.00 97.25 181 GLY A O 1
ATOM 1395 N N . LEU A 1 182 ? 8.829 2.057 -10.918 1.00 98.50 182 LEU A N 1
ATOM 1396 C CA . LEU A 1 182 ? 8.755 0.620 -11.158 1.00 98.50 182 LEU A CA 1
ATOM 1397 C C . LEU A 1 182 ? 9.621 0.280 -12.369 1.00 98.50 182 LEU A C 1
ATOM 1399 O O . LEU A 1 182 ? 9.381 0.796 -13.458 1.00 98.50 182 LEU A O 1
ATOM 1403 N N . CYS A 1 183 ? 10.600 -0.604 -12.211 1.00 98.56 183 CYS A N 1
ATOM 1404 C CA . CYS A 1 183 ? 11.469 -1.001 -13.313 1.00 98.56 183 CYS A CA 1
ATOM 1405 C C . CYS A 1 183 ? 11.215 -2.452 -13.711 1.00 98.56 183 CYS A C 1
ATOM 1407 O O . CYS A 1 183 ? 11.205 -3.330 -12.855 1.00 98.56 183 CYS A O 1
ATOM 1409 N N . ARG A 1 184 ? 11.044 -2.710 -15.005 1.00 98.38 184 ARG A N 1
ATOM 1410 C CA . ARG A 1 184 ? 11.047 -4.050 -15.592 1.00 98.38 184 ARG A CA 1
ATOM 1411 C C . ARG A 1 184 ? 12.360 -4.276 -16.326 1.00 98.38 184 ARG A C 1
ATOM 1413 O O . ARG A 1 184 ? 12.777 -3.424 -17.103 1.00 98.38 184 ARG A O 1
ATOM 1420 N N . TYR A 1 185 ? 12.958 -5.438 -16.136 1.00 98.19 185 TYR A N 1
ATOM 1421 C CA . TYR A 1 185 ? 14.132 -5.906 -16.851 1.00 98.19 185 TYR A CA 1
ATOM 1422 C C . TYR A 1 185 ? 13.824 -7.236 -17.538 1.00 98.19 185 TYR A C 1
ATOM 1424 O O . TYR A 1 185 ? 13.467 -8.213 -16.881 1.00 98.19 185 TYR A O 1
ATOM 1432 N N . ASP A 1 186 ? 13.953 -7.266 -18.860 1.00 97.00 186 ASP A N 1
ATOM 1433 C CA . ASP A 1 186 ? 13.668 -8.438 -19.705 1.00 97.00 186 ASP A CA 1
ATOM 1434 C C . ASP A 1 186 ? 14.916 -9.294 -20.012 1.00 97.00 186 ASP A C 1
ATOM 1436 O O . ASP A 1 186 ? 14.844 -10.267 -20.759 1.00 97.00 186 ASP A O 1
ATOM 1440 N N . GLY A 1 187 ? 16.066 -8.941 -19.427 1.00 95.75 187 GLY A N 1
ATOM 1441 C CA . GLY A 1 187 ? 17.369 -9.547 -19.716 1.00 95.75 187 GLY A CA 1
ATOM 1442 C C . GLY A 1 187 ? 18.259 -8.688 -20.620 1.00 95.75 187 GLY A C 1
ATOM 1443 O O . GLY A 1 187 ? 19.479 -8.854 -20.607 1.00 95.75 187 GLY A O 1
ATOM 1444 N N . GLU A 1 188 ? 17.698 -7.709 -21.330 1.00 96.69 188 GLU A N 1
ATOM 1445 C CA . GLU A 1 188 ? 18.441 -6.832 -22.244 1.00 96.69 188 GLU A CA 1
ATOM 1446 C C . GLU A 1 188 ? 18.173 -5.343 -22.003 1.00 96.69 188 GLU A C 1
ATOM 1448 O O . GLU A 1 188 ? 19.061 -4.519 -22.215 1.00 96.69 188 GLU A O 1
ATOM 1453 N N . VAL A 1 189 ? 16.976 -4.973 -21.551 1.00 98.06 189 VAL A N 1
ATOM 1454 C CA . VAL A 1 189 ? 16.512 -3.588 -21.439 1.00 98.06 189 VAL A CA 1
ATOM 1455 C C . VAL A 1 189 ? 15.850 -3.355 -20.087 1.00 98.06 189 VAL A C 1
ATOM 1457 O O . VAL A 1 189 ? 14.994 -4.122 -19.650 1.00 98.06 189 VAL A O 1
ATOM 1460 N N . PHE A 1 190 ? 16.215 -2.250 -19.438 1.00 98.44 190 PHE A N 1
ATOM 1461 C CA . PHE A 1 190 ? 15.494 -1.708 -18.290 1.00 98.44 190 PHE A CA 1
ATOM 1462 C C . PHE A 1 190 ? 14.411 -0.741 -18.780 1.00 98.44 190 PHE A C 1
ATOM 1464 O O . PHE A 1 190 ? 14.723 0.309 -19.343 1.00 98.44 190 PHE A O 1
ATOM 1471 N N . THR A 1 191 ? 13.140 -1.065 -18.557 1.00 98.31 191 THR A N 1
ATOM 1472 C CA . THR A 1 191 ? 11.995 -0.174 -18.794 1.00 98.31 191 THR A CA 1
ATOM 1473 C C . THR A 1 191 ? 11.471 0.335 -17.457 1.00 98.31 191 THR A C 1
ATOM 1475 O O . THR A 1 191 ? 10.961 -0.441 -16.655 1.00 98.31 191 THR A O 1
ATOM 1478 N N . THR A 1 192 ? 11.585 1.639 -17.209 1.00 98.50 192 THR A N 1
ATOM 1479 C CA . THR A 1 192 ? 11.108 2.283 -15.976 1.00 98.50 192 THR A CA 1
ATOM 1480 C C . THR A 1 192 ? 9.802 3.022 -16.223 1.00 98.50 192 THR A C 1
ATOM 1482 O O . THR A 1 192 ? 9.728 3.818 -17.154 1.00 98.50 192 THR A O 1
ATOM 1485 N N . PHE A 1 193 ? 8.812 2.793 -15.366 1.00 98.44 193 PHE A N 1
ATOM 1486 C CA . PHE A 1 193 ? 7.552 3.526 -15.315 1.00 98.44 193 PHE A CA 1
ATOM 1487 C C . PHE A 1 193 ? 7.572 4.475 -14.116 1.00 98.44 193 PHE A C 1
ATOM 1489 O O . PHE A 1 193 ? 7.965 4.067 -13.017 1.00 98.44 193 PHE A O 1
ATOM 1496 N N . THR A 1 194 ? 7.151 5.720 -14.326 1.00 98.19 194 THR A N 1
ATOM 1497 C CA . THR A 1 194 ? 7.062 6.764 -13.289 1.00 98.19 194 THR A CA 1
ATOM 1498 C C . THR A 1 194 ? 5.656 7.367 -13.241 1.00 98.19 194 THR A C 1
ATOM 1500 O O . THR A 1 194 ? 4.738 6.900 -13.927 1.00 98.19 194 THR A O 1
ATOM 1503 N N . ILE A 1 195 ? 5.473 8.426 -12.451 1.00 97.50 195 ILE A N 1
ATOM 1504 C CA . ILE A 1 195 ? 4.250 9.238 -12.464 1.00 97.50 195 ILE A CA 1
ATOM 1505 C C . ILE A 1 195 ? 3.873 9.759 -13.857 1.00 97.50 195 ILE A C 1
ATOM 1507 O O . ILE A 1 195 ? 2.688 9.861 -14.174 1.00 97.50 195 ILE A O 1
ATOM 1511 N N . ASP A 1 196 ? 4.859 10.018 -14.719 1.00 97.62 196 ASP A N 1
ATOM 1512 C CA . ASP A 1 196 ? 4.624 10.482 -16.091 1.00 97.62 196 ASP A CA 1
ATOM 1513 C C . ASP A 1 196 ? 4.031 9.372 -16.980 1.00 97.62 196 ASP A C 1
ATOM 1515 O O . ASP A 1 196 ? 3.391 9.656 -17.994 1.00 97.62 196 ASP A O 1
ATOM 1519 N N . ASP A 1 197 ? 4.193 8.108 -16.577 1.00 97.88 197 ASP A N 1
ATOM 1520 C CA . ASP A 1 197 ? 3.647 6.923 -17.242 1.00 97.88 197 ASP A CA 1
ATOM 1521 C C . ASP A 1 197 ? 2.366 6.398 -16.573 1.00 97.88 197 ASP A C 1
ATOM 1523 O O . ASP A 1 197 ? 1.907 5.302 -16.897 1.00 97.88 197 ASP A O 1
ATOM 1527 N N . GLY A 1 198 ? 1.779 7.159 -15.646 1.00 96.62 198 GLY A N 1
ATOM 1528 C CA . GLY A 1 198 ? 0.501 6.832 -15.014 1.00 96.62 198 GLY A CA 1
ATOM 1529 C C . GLY A 1 198 ? 0.594 6.094 -13.678 1.00 96.62 198 GLY A C 1
ATOM 1530 O O . GLY A 1 198 ? -0.451 5.739 -13.129 1.00 96.62 198 GLY A O 1
ATOM 1531 N N . LEU A 1 199 ? 1.793 5.870 -13.120 1.00 97.25 199 LEU A N 1
ATOM 1532 C CA . LEU A 1 199 ? 1.895 5.471 -11.711 1.00 97.25 199 LEU A CA 1
ATOM 1533 C C . LEU A 1 199 ? 1.425 6.620 -10.800 1.00 97.25 199 LEU A C 1
ATOM 1535 O O . LEU A 1 199 ? 1.599 7.789 -11.127 1.00 97.25 199 LEU A O 1
ATOM 1539 N N . PRO A 1 200 ? 0.867 6.335 -9.615 1.00 96.56 200 PRO A N 1
ATOM 1540 C CA . PRO A 1 200 ? 0.493 7.383 -8.668 1.00 96.56 200 PRO A CA 1
ATOM 1541 C C . PRO A 1 200 ? 1.674 7.875 -7.812 1.00 96.56 200 PRO A C 1
ATOM 1543 O O . PRO A 1 200 ? 1.541 8.877 -7.113 1.00 96.56 200 PRO A O 1
ATOM 1546 N N . HIS A 1 201 ? 2.806 7.160 -7.811 1.00 96.31 201 HIS A N 1
ATOM 1547 C CA . HIS A 1 201 ? 3.973 7.457 -6.979 1.00 96.31 201 HIS A CA 1
ATOM 1548 C C . HIS A 1 201 ? 5.244 6.813 -7.549 1.00 96.31 201 HIS A C 1
ATOM 1550 O O . HIS A 1 201 ? 5.183 5.690 -8.046 1.00 96.31 201 HIS A O 1
ATOM 1556 N N . ASP A 1 202 ? 6.395 7.481 -7.412 1.00 96.75 202 ASP A N 1
ATOM 1557 C CA . ASP A 1 202 ? 7.679 6.968 -7.919 1.00 96.75 202 ASP A CA 1
ATOM 1558 C C . ASP A 1 202 ? 8.409 6.063 -6.922 1.00 96.75 202 ASP A C 1
ATOM 1560 O O . ASP A 1 202 ? 9.104 5.136 -7.324 1.00 96.75 202 ASP A O 1
ATOM 1564 N N . SER A 1 203 ? 8.266 6.285 -5.613 1.00 95.94 203 SER A N 1
ATOM 1565 C CA . SER A 1 203 ? 8.870 5.376 -4.631 1.00 95.94 203 SER A CA 1
ATOM 1566 C C . SER A 1 203 ? 7.988 4.147 -4.434 1.00 95.94 203 SER A C 1
ATOM 1568 O O . SER A 1 203 ? 6.830 4.261 -4.006 1.00 95.94 203 SER A O 1
ATOM 1570 N N . ILE A 1 204 ? 8.549 2.988 -4.774 1.00 97.44 204 ILE A N 1
ATOM 1571 C CA . ILE A 1 204 ? 7.911 1.676 -4.711 1.00 97.44 204 ILE A CA 1
ATOM 1572 C C . ILE A 1 204 ? 8.597 0.842 -3.627 1.00 97.44 204 ILE A C 1
ATOM 1574 O O . ILE A 1 204 ? 9.826 0.761 -3.582 1.00 97.44 204 ILE A O 1
ATOM 1578 N N . GLN A 1 205 ? 7.813 0.190 -2.770 1.00 95.38 205 GLN A N 1
ATOM 1579 C CA . GLN A 1 205 ? 8.306 -0.585 -1.621 1.00 95.38 205 GLN A CA 1
ATOM 1580 C C . GLN A 1 205 ? 8.051 -2.079 -1.738 1.00 95.38 205 GLN A C 1
ATOM 1582 O O . GLN A 1 205 ? 8.865 -2.866 -1.263 1.00 95.38 205 GLN A O 1
ATOM 1587 N N . ALA A 1 206 ? 6.943 -2.477 -2.357 1.00 96.25 206 ALA A N 1
ATOM 1588 C CA . ALA A 1 206 ? 6.543 -3.874 -2.419 1.00 96.25 206 ALA A CA 1
ATOM 1589 C C . ALA A 1 206 ? 6.079 -4.258 -3.820 1.00 96.25 206 ALA A C 1
ATOM 1591 O O . ALA A 1 206 ? 5.479 -3.448 -4.524 1.00 96.25 206 ALA A O 1
ATOM 1592 N N . LEU A 1 207 ? 6.336 -5.511 -4.189 1.00 98.25 207 LEU A N 1
ATOM 1593 C CA . LEU A 1 207 ? 5.850 -6.133 -5.414 1.00 98.25 207 LEU A CA 1
ATOM 1594 C C . LEU A 1 207 ? 5.302 -7.513 -5.093 1.00 98.25 207 LEU A C 1
ATOM 1596 O O . LEU A 1 207 ? 5.870 -8.230 -4.267 1.00 98.25 207 LEU A O 1
ATOM 1600 N N . PHE A 1 208 ? 4.231 -7.887 -5.776 1.00 98.00 208 PHE A N 1
ATOM 1601 C CA . PHE A 1 208 ? 3.669 -9.227 -5.726 1.00 98.00 208 PHE A CA 1
ATOM 1602 C C . PHE A 1 208 ? 2.923 -9.518 -7.026 1.00 98.00 208 PHE A C 1
ATOM 1604 O O . PHE A 1 208 ? 2.202 -8.658 -7.511 1.00 98.00 208 PHE A O 1
ATOM 1611 N N . GLU A 1 209 ? 3.075 -10.708 -7.595 1.00 97.31 209 GLU A N 1
ATOM 1612 C CA . GLU A 1 209 ? 2.257 -11.148 -8.729 1.00 97.31 209 GLU A CA 1
ATOM 1613 C C . GLU A 1 209 ? 1.192 -12.114 -8.213 1.00 97.31 209 GLU A C 1
ATOM 1615 O O . GLU A 1 209 ? 1.521 -13.103 -7.555 1.00 97.31 209 GLU A O 1
ATOM 1620 N N . ASP A 1 210 ? -0.078 -11.813 -8.487 1.00 94.44 210 ASP A N 1
ATOM 1621 C CA . ASP A 1 210 ? -1.178 -12.700 -8.112 1.00 94.44 210 ASP A CA 1
ATOM 1622 C C . ASP A 1 210 ? -1.276 -13.927 -9.030 1.00 94.44 210 ASP A C 1
ATOM 1624 O O . ASP A 1 210 ? -0.683 -13.998 -10.111 1.00 94.44 210 ASP A O 1
ATOM 1628 N N . ARG A 1 211 ? -2.065 -14.923 -8.620 1.00 91.12 211 ARG A N 1
ATOM 1629 C CA . ARG A 1 211 ? -2.306 -16.137 -9.425 1.00 91.12 211 ARG A CA 1
ATOM 1630 C C . ARG A 1 211 ? -2.914 -15.876 -10.805 1.00 91.12 211 ARG A C 1
ATOM 1632 O O . ARG A 1 211 ? -2.861 -16.770 -11.648 1.00 91.12 211 ARG A O 1
ATOM 1639 N N . ALA A 1 212 ? -3.511 -14.709 -11.035 1.00 90.31 212 ALA A N 1
ATOM 1640 C CA . ALA A 1 212 ? -4.057 -14.313 -12.329 1.00 90.31 212 ALA A CA 1
ATOM 1641 C C . ALA A 1 212 ? -3.020 -13.600 -13.221 1.00 90.31 212 ALA A C 1
ATOM 1643 O O . ALA A 1 212 ? -3.335 -13.295 -14.371 1.00 90.31 212 ALA A O 1
ATOM 1644 N N . GLY A 1 213 ? -1.798 -13.378 -12.725 1.00 93.31 213 GLY A N 1
ATOM 1645 C CA . GLY A 1 213 ? -0.712 -12.712 -13.442 1.00 93.31 213 GLY A CA 1
ATOM 1646 C C . GLY A 1 213 ? -0.773 -11.185 -13.376 1.00 93.31 213 GLY A C 1
ATOM 1647 O O . GLY A 1 213 ? -0.086 -10.519 -14.149 1.00 93.31 213 GLY A O 1
ATOM 1648 N N . ASN A 1 214 ? -1.594 -10.603 -12.492 1.00 96.00 214 ASN A N 1
ATOM 1649 C CA . ASN A 1 214 ? -1.550 -9.161 -12.264 1.00 96.00 214 ASN A CA 1
ATOM 1650 C C . ASN A 1 214 ? -0.416 -8.827 -11.300 1.00 96.00 214 ASN A C 1
ATOM 1652 O O . ASN A 1 214 ? -0.244 -9.474 -10.264 1.00 96.00 214 ASN A O 1
ATOM 1656 N N . LEU A 1 215 ? 0.300 -7.751 -11.600 1.00 97.94 215 LEU A N 1
ATOM 1657 C CA . LEU A 1 215 ? 1.331 -7.217 -10.727 1.00 97.94 215 LEU A CA 1
ATOM 1658 C C . LEU A 1 215 ? 0.714 -6.220 -9.742 1.00 97.94 215 LEU A C 1
ATOM 1660 O O . LEU A 1 215 ? 0.133 -5.212 -10.133 1.00 97.94 215 LEU A O 1
ATOM 1664 N N . TRP A 1 216 ? 0.878 -6.484 -8.457 1.00 98.19 216 TRP A N 1
ATOM 1665 C CA . TRP A 1 216 ? 0.500 -5.618 -7.352 1.00 98.19 216 TRP A CA 1
ATOM 1666 C C . TRP A 1 216 ? 1.722 -4.876 -6.825 1.00 98.19 216 TRP A C 1
ATOM 1668 O O . TRP A 1 216 ? 2.774 -5.465 -6.575 1.00 98.19 216 TRP A O 1
ATOM 1678 N N . ILE A 1 217 ? 1.573 -3.567 -6.662 1.00 98.44 217 ILE A N 1
ATOM 1679 C CA . ILE A 1 217 ? 2.661 -2.623 -6.432 1.00 98.44 217 ILE A CA 1
ATOM 1680 C C . ILE A 1 217 ? 2.311 -1.795 -5.198 1.00 98.44 217 ILE A C 1
ATOM 1682 O O . ILE A 1 217 ? 1.323 -1.058 -5.181 1.00 98.44 217 ILE A O 1
ATOM 1686 N N . GLY A 1 218 ? 3.123 -1.918 -4.155 1.00 97.00 218 GLY A N 1
ATOM 1687 C CA . GLY A 1 218 ? 2.990 -1.134 -2.936 1.00 97.00 218 GLY A CA 1
ATOM 1688 C C . GLY A 1 218 ? 3.805 0.147 -3.029 1.00 97.00 218 GLY A C 1
ATOM 1689 O O . GLY A 1 218 ? 5.011 0.091 -3.280 1.00 97.00 218 GLY A O 1
ATOM 1690 N N . THR A 1 219 ? 3.156 1.291 -2.827 1.00 95.81 219 THR A N 1
ATOM 1691 C CA . THR A 1 219 ? 3.804 2.605 -2.928 1.00 95.81 219 THR A CA 1
ATOM 1692 C C . THR A 1 219 ? 4.162 3.189 -1.560 1.00 95.81 219 THR A C 1
ATOM 1694 O O . THR A 1 219 ? 3.561 2.851 -0.535 1.00 95.81 219 THR A O 1
ATOM 1697 N N . GLY A 1 220 ? 5.148 4.087 -1.556 1.00 91.25 220 GLY A N 1
ATOM 1698 C CA . GLY A 1 220 ? 5.649 4.797 -0.377 1.00 91.25 220 GLY A CA 1
ATOM 1699 C C . GLY A 1 220 ? 7.143 4.578 -0.177 1.00 91.25 220 GLY A C 1
ATOM 1700 O O . GLY A 1 220 ? 7.789 3.926 -0.985 1.00 91.25 220 GLY A O 1
ATOM 1701 N N . ALA A 1 221 ? 7.700 5.117 0.902 1.00 84.19 221 ALA A N 1
ATOM 1702 C CA . ALA A 1 221 ? 9.083 4.878 1.318 1.00 84.19 221 ALA A CA 1
ATOM 1703 C C . ALA A 1 221 ? 9.155 4.713 2.841 1.00 84.19 221 ALA A C 1
ATOM 1705 O O . ALA A 1 221 ? 8.134 4.558 3.500 1.00 84.19 221 ALA A O 1
ATOM 1706 N N . TRP A 1 222 ? 10.345 4.758 3.443 1.00 77.75 222 TRP A N 1
ATOM 1707 C CA . TRP A 1 222 ? 10.509 4.858 4.904 1.00 77.75 222 TRP A CA 1
ATOM 1708 C C . TRP A 1 222 ? 10.406 6.292 5.444 1.00 77.75 222 TRP A C 1
ATOM 1710 O O . TRP A 1 222 ? 10.275 6.458 6.651 1.00 77.75 222 TRP A O 1
ATOM 1720 N N . ASN A 1 223 ? 10.427 7.306 4.575 1.00 81.19 223 ASN A N 1
ATOM 1721 C CA . ASN A 1 223 ? 10.301 8.734 4.908 1.00 81.19 223 ASN A CA 1
ATOM 1722 C C . ASN A 1 223 ? 9.245 9.482 4.075 1.00 81.19 223 ASN A C 1
ATOM 1724 O O . ASN A 1 223 ? 9.111 10.693 4.225 1.00 81.19 223 ASN A O 1
ATOM 1728 N N . THR A 1 224 ? 8.541 8.788 3.180 1.00 82.75 224 THR A N 1
ATOM 1729 C CA . THR A 1 224 ? 7.584 9.392 2.247 1.00 82.75 224 THR A CA 1
ATOM 1730 C C . THR A 1 224 ? 6.281 8.594 2.298 1.00 82.75 224 THR A C 1
ATOM 1732 O O . THR A 1 224 ? 6.342 7.370 2.132 1.00 82.75 224 THR A O 1
ATOM 1735 N N . PRO A 1 225 ? 5.125 9.242 2.541 1.00 87.81 225 PRO A N 1
ATOM 1736 C CA . PRO A 1 225 ? 3.822 8.583 2.494 1.00 87.81 225 PRO A CA 1
ATOM 1737 C C . PRO A 1 225 ? 3.576 7.911 1.141 1.00 87.81 225 PRO A C 1
ATOM 173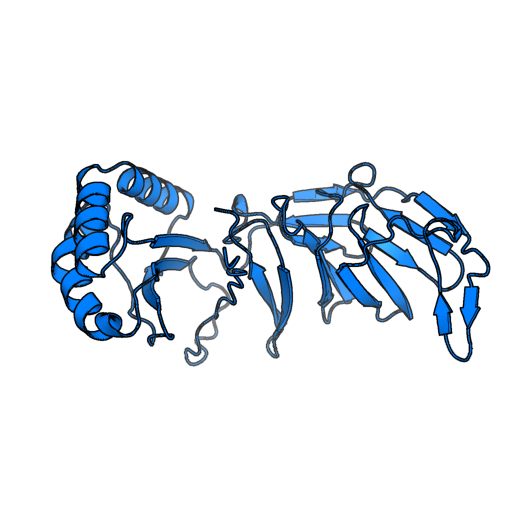9 O O . PRO A 1 225 ? 4.009 8.421 0.110 1.00 87.81 225 PRO A O 1
ATOM 1742 N N . GLY A 1 226 ? 2.884 6.773 1.139 1.00 91.56 226 GLY A N 1
ATOM 1743 C CA . GLY A 1 226 ? 2.459 6.123 -0.101 1.00 91.56 226 GLY A CA 1
ATOM 1744 C C . GLY A 1 226 ? 1.209 6.751 -0.721 1.00 91.56 226 GLY A C 1
ATOM 1745 O O . GLY A 1 226 ? 0.507 7.552 -0.103 1.00 91.56 226 GLY A O 1
ATOM 1746 N N . ALA A 1 227 ? 0.918 6.338 -1.951 1.00 95.19 227 ALA A N 1
ATOM 1747 C CA . ALA A 1 227 ? -0.264 6.701 -2.731 1.00 95.19 227 ALA A CA 1
ATOM 1748 C C . ALA A 1 227 ? -1.229 5.514 -2.945 1.00 95.19 227 ALA A C 1
ATOM 1750 O O . ALA A 1 227 ? -2.054 5.545 -3.855 1.00 95.19 227 ALA A O 1
ATOM 1751 N N . GLY A 1 228 ? -1.130 4.470 -2.116 1.00 94.50 228 GLY A N 1
ATOM 1752 C CA . GLY A 1 228 ? -1.990 3.291 -2.150 1.00 94.50 228 GLY A CA 1
ATOM 1753 C C . GLY A 1 228 ? -1.311 2.052 -2.732 1.00 94.50 228 GLY A C 1
ATOM 1754 O O . GLY A 1 228 ? -0.081 1.979 -2.858 1.00 94.50 228 GLY A O 1
ATOM 1755 N N . VAL A 1 229 ? -2.132 1.064 -3.086 1.00 96.12 229 VAL A N 1
ATOM 1756 C CA . VAL A 1 229 ? -1.698 -0.117 -3.843 1.00 96.12 229 VAL A CA 1
ATOM 1757 C C . VAL A 1 229 ? -2.125 0.025 -5.298 1.00 96.12 229 VAL A C 1
ATOM 1759 O O . VAL A 1 229 ? -3.240 0.456 -5.584 1.00 96.12 229 VAL A O 1
ATOM 1762 N N . VAL A 1 230 ? -1.249 -0.350 -6.223 1.00 98.06 230 VAL A N 1
ATOM 1763 C CA . VAL A 1 230 ? -1.533 -0.328 -7.659 1.00 98.06 230 VAL A CA 1
ATOM 1764 C C . VAL A 1 230 ? -1.582 -1.754 -8.175 1.00 98.06 230 VAL A C 1
ATOM 1766 O O . VAL A 1 230 ? -0.653 -2.523 -7.950 1.00 98.06 230 VAL A O 1
ATOM 1769 N N . ARG A 1 231 ? -2.645 -2.101 -8.894 1.00 97.75 231 ARG A N 1
ATOM 1770 C CA . ARG A 1 231 ? -2.720 -3.314 -9.707 1.00 97.75 231 ARG A CA 1
ATOM 1771 C C . ARG A 1 231 ? -2.390 -2.970 -11.151 1.00 97.75 231 ARG A C 1
ATOM 1773 O O . ARG A 1 231 ? -2.977 -2.048 -11.711 1.00 97.75 231 ARG A O 1
ATOM 1780 N N . TYR A 1 232 ? -1.515 -3.749 -11.761 1.00 97.25 232 TYR A N 1
ATOM 1781 C CA . TYR A 1 232 ? -1.171 -3.684 -13.169 1.00 97.25 232 TYR A CA 1
ATOM 1782 C C . TYR A 1 232 ? -1.548 -4.993 -13.860 1.00 97.25 232 TYR A C 1
ATOM 1784 O O . TYR A 1 232 ? -1.024 -6.052 -13.523 1.00 97.25 232 TYR A O 1
ATOM 1792 N N . ASP A 1 233 ? -2.446 -4.914 -14.838 1.00 94.06 233 ASP A N 1
ATOM 1793 C CA . ASP A 1 233 ? -2.940 -6.063 -15.617 1.00 94.06 233 ASP A CA 1
ATOM 1794 C C . ASP A 1 233 ? -2.167 -6.281 -16.936 1.00 94.06 233 ASP A C 1
ATOM 1796 O O . ASP A 1 233 ? -2.601 -7.019 -17.823 1.00 94.06 233 ASP A O 1
ATOM 1800 N N . GLY A 1 234 ? -1.038 -5.584 -17.107 1.00 91.56 234 GLY A N 1
ATOM 1801 C CA . GLY A 1 234 ? -0.282 -5.544 -18.360 1.00 91.56 234 GLY A CA 1
ATOM 1802 C C . GLY A 1 234 ? -0.697 -4.423 -19.320 1.00 91.56 234 GLY A C 1
ATOM 1803 O O . GLY A 1 234 ? -0.085 -4.284 -20.381 1.00 91.56 234 GLY A O 1
ATOM 1804 N N . ARG A 1 235 ? -1.733 -3.635 -18.995 1.00 91.88 235 ARG A N 1
ATOM 1805 C CA . ARG A 1 235 ? -2.244 -2.537 -19.838 1.00 91.88 235 ARG A CA 1
ATOM 1806 C C . ARG A 1 235 ? -2.598 -1.271 -19.066 1.00 91.88 235 ARG A C 1
ATOM 1808 O O . ARG A 1 235 ? -2.421 -0.177 -19.597 1.00 91.88 235 ARG A O 1
ATOM 1815 N N . VAL A 1 236 ? -3.140 -1.412 -17.862 1.00 95.81 236 VAL A N 1
ATOM 1816 C CA . VAL A 1 236 ? -3.717 -0.326 -17.062 1.00 95.81 236 VAL A CA 1
ATOM 1817 C C . VAL A 1 236 ? -3.187 -0.411 -15.637 1.00 95.81 236 VAL A C 1
ATOM 1819 O O . VAL A 1 236 ? -3.103 -1.498 -15.066 1.00 95.81 236 VAL A O 1
ATOM 1822 N N . PHE A 1 237 ? -2.866 0.742 -15.050 1.00 98.00 237 PHE A N 1
ATOM 1823 C CA . PHE A 1 237 ? -2.663 0.859 -13.610 1.00 98.00 237 PHE A CA 1
ATOM 1824 C C . PHE A 1 237 ? -3.998 1.182 -12.941 1.00 98.00 237 PHE A C 1
ATOM 1826 O O . PHE A 1 237 ? -4.611 2.198 -13.254 1.00 98.00 237 PHE A O 1
ATOM 1833 N N . THR A 1 238 ? -4.457 0.333 -12.024 1.00 97.00 238 THR A N 1
ATOM 1834 C CA . THR A 1 238 ? -5.605 0.606 -11.150 1.00 97.00 238 THR A CA 1
ATOM 1835 C C . THR A 1 238 ? -5.107 0.835 -9.728 1.00 97.00 238 THR A C 1
ATOM 1837 O O . THR A 1 238 ? -4.585 -0.085 -9.104 1.00 97.00 238 THR A O 1
ATOM 1840 N N . THR A 1 239 ? -5.277 2.046 -9.212 1.00 97.00 239 THR A N 1
ATOM 1841 C CA . THR A 1 239 ? -4.847 2.449 -7.869 1.00 97.00 239 THR A CA 1
ATOM 1842 C C . THR A 1 239 ? -6.006 2.357 -6.887 1.00 97.00 239 THR A C 1
ATOM 1844 O O . THR A 1 239 ? -7.076 2.904 -7.149 1.00 97.00 239 THR A O 1
ATOM 1847 N N . PHE A 1 240 ? -5.777 1.717 -5.746 1.00 93.56 240 PHE A N 1
ATOM 1848 C CA . PHE A 1 240 ? -6.704 1.663 -4.619 1.00 93.56 240 PHE A CA 1
ATOM 1849 C C . PHE A 1 240 ? -6.105 2.430 -3.445 1.00 93.56 240 PHE A C 1
ATOM 1851 O O . PHE A 1 240 ? -4.914 2.299 -3.150 1.00 93.56 240 PHE A O 1
ATOM 1858 N N . THR A 1 241 ? -6.933 3.222 -2.776 1.00 91.81 241 THR A N 1
ATOM 1859 C CA . THR A 1 241 ? -6.539 4.112 -1.679 1.00 91.81 241 THR A CA 1
ATOM 1860 C C . THR A 1 241 ? -7.414 3.892 -0.446 1.00 91.81 241 THR A C 1
ATOM 1862 O O . THR A 1 241 ? -8.301 3.038 -0.430 1.00 91.81 241 THR A O 1
ATOM 1865 N N . THR A 1 242 ? -7.217 4.697 0.597 1.00 85.81 242 THR A N 1
ATOM 1866 C CA . THR A 1 242 ? -8.134 4.754 1.745 1.00 85.81 242 THR A CA 1
ATOM 1867 C C . THR A 1 242 ? -9.576 5.101 1.359 1.00 85.81 242 THR A C 1
ATOM 1869 O O . THR A 1 242 ? -10.503 4.698 2.056 1.00 85.81 242 THR A O 1
ATOM 1872 N N . GLN A 1 243 ? -9.798 5.776 0.225 1.00 84.50 243 GLN A N 1
ATOM 1873 C CA . GLN A 1 243 ? -11.147 6.027 -0.303 1.00 84.50 243 GLN A CA 1
ATOM 1874 C C . GLN A 1 243 ? -11.816 4.758 -0.846 1.00 84.50 243 GLN A C 1
ATOM 1876 O O . GLN A 1 243 ? -13.039 4.690 -0.905 1.00 84.50 243 GLN A O 1
ATOM 1881 N N . ASP A 1 244 ? -11.020 3.753 -1.211 1.00 82.81 244 ASP A N 1
ATOM 1882 C CA . ASP A 1 244 ? -11.478 2.461 -1.724 1.00 82.81 244 ASP A CA 1
ATOM 1883 C C . ASP A 1 244 ? -11.527 1.385 -0.623 1.00 82.81 244 ASP A C 1
ATOM 1885 O O . ASP A 1 244 ? -11.789 0.219 -0.915 1.00 82.81 244 ASP A O 1
ATOM 1889 N N . GLY A 1 245 ? -11.266 1.757 0.636 1.00 77.81 245 GLY A N 1
ATOM 1890 C CA . GLY A 1 245 ? -11.322 0.851 1.785 1.00 77.81 245 GLY A CA 1
ATOM 1891 C C . GLY A 1 245 ? -9.974 0.304 2.261 1.00 77.81 245 GLY A C 1
ATOM 1892 O O . GLY A 1 245 ? -9.969 -0.637 3.054 1.00 77.81 245 GLY A O 1
ATOM 1893 N N . LEU A 1 246 ? -8.836 0.862 1.823 1.00 84.12 246 LEU A N 1
ATOM 1894 C CA . LEU A 1 246 ? -7.549 0.596 2.481 1.00 84.12 246 LEU A CA 1
ATOM 1895 C C . LEU A 1 246 ? -7.456 1.308 3.839 1.00 84.12 246 LEU A C 1
ATOM 1897 O O . LEU A 1 246 ? -7.984 2.399 4.021 1.00 84.12 246 LEU A O 1
ATOM 1901 N N . VAL A 1 247 ? -6.701 0.728 4.773 1.00 80.94 247 VAL A N 1
ATOM 1902 C CA . VAL A 1 247 ? -6.467 1.338 6.097 1.00 80.94 247 VAL A CA 1
ATOM 1903 C C . VAL A 1 247 ? -5.426 2.467 6.039 1.00 80.94 247 VAL A C 1
ATOM 1905 O O . VAL A 1 247 ? -5.522 3.440 6.779 1.00 80.94 247 VAL A O 1
ATOM 1908 N N . ASP A 1 248 ? -4.428 2.356 5.158 1.00 86.00 248 ASP A N 1
ATOM 1909 C CA . ASP A 1 248 ? -3.388 3.367 4.928 1.00 86.00 248 ASP A CA 1
ATOM 1910 C C . ASP A 1 248 ? -2.869 3.233 3.485 1.00 86.00 248 ASP A C 1
ATOM 1912 O O . ASP A 1 248 ? -2.931 2.154 2.891 1.00 86.00 248 ASP A O 1
ATOM 1916 N N . ASN A 1 249 ? -2.355 4.325 2.919 1.00 91.62 249 ASN A N 1
ATOM 1917 C CA . ASN A 1 249 ? -1.839 4.368 1.550 1.00 91.62 249 ASN A CA 1
ATOM 1918 C C . ASN A 1 249 ? -0.365 3.932 1.433 1.00 91.62 249 ASN A C 1
ATOM 1920 O O . ASN A 1 249 ? 0.153 3.815 0.325 1.00 91.62 249 ASN A O 1
ATOM 1924 N N . SER A 1 250 ? 0.326 3.698 2.548 1.00 91.94 250 SER A N 1
ATOM 1925 C CA . SER A 1 250 ? 1.733 3.297 2.604 1.00 91.94 250 SER A CA 1
ATOM 1926 C C . SER A 1 250 ? 1.843 1.782 2.725 1.00 91.94 250 SER A C 1
ATOM 1928 O O . SER A 1 250 ? 1.702 1.216 3.814 1.00 91.94 250 SER A O 1
ATOM 1930 N N . ILE A 1 251 ? 2.112 1.119 1.603 1.00 92.75 251 ILE A N 1
ATOM 1931 C CA . ILE A 1 251 ? 2.069 -0.343 1.496 1.00 92.75 251 ILE A CA 1
ATOM 1932 C C . ILE A 1 251 ? 3.484 -0.915 1.572 1.00 92.75 251 ILE A C 1
ATOM 1934 O O . ILE A 1 251 ? 4.347 -0.597 0.756 1.00 92.75 251 ILE A O 1
ATOM 1938 N N . ARG A 1 252 ? 3.725 -1.770 2.568 1.00 91.12 252 ARG A N 1
ATOM 1939 C CA . ARG A 1 252 ? 5.049 -2.316 2.909 1.00 91.12 252 ARG A CA 1
ATOM 1940 C C . ARG A 1 252 ? 5.260 -3.747 2.450 1.00 91.12 252 ARG A C 1
ATOM 1942 O O . ARG A 1 252 ? 6.392 -4.132 2.187 1.00 91.12 252 ARG A O 1
ATOM 1949 N N . ALA A 1 253 ? 4.197 -4.536 2.385 1.00 91.88 253 ALA A N 1
ATOM 1950 C CA . ALA A 1 253 ? 4.250 -5.901 1.886 1.00 91.88 253 ALA A CA 1
ATOM 1951 C C . ALA A 1 253 ? 2.894 -6.305 1.317 1.00 91.88 253 ALA A C 1
ATOM 1953 O O . ALA A 1 253 ? 1.859 -5.766 1.716 1.00 91.88 253 ALA A O 1
ATOM 1954 N N . ILE A 1 254 ? 2.924 -7.258 0.392 1.00 94.50 254 ILE A N 1
ATOM 1955 C CA . ILE A 1 254 ? 1.747 -7.788 -0.287 1.00 94.50 254 ILE A CA 1
ATOM 1956 C C . ILE A 1 254 ? 1.861 -9.314 -0.292 1.00 94.50 254 ILE A C 1
ATOM 1958 O O . ILE A 1 254 ? 2.944 -9.849 -0.533 1.00 94.50 254 ILE A O 1
ATOM 1962 N N . LEU A 1 255 ? 0.765 -10.008 0.002 1.00 92.19 255 LEU A N 1
ATOM 1963 C CA . LEU A 1 255 ? 0.691 -11.468 0.006 1.00 92.19 255 LEU A CA 1
ATOM 1964 C C . LEU A 1 255 ? -0.675 -11.926 -0.511 1.00 92.19 255 LEU A C 1
ATOM 1966 O O . LEU A 1 255 ? -1.682 -11.291 -0.225 1.00 92.19 255 LEU A O 1
ATOM 1970 N N . GLU A 1 256 ? -0.723 -13.062 -1.198 1.00 88.50 256 GLU A N 1
ATOM 1971 C CA . GLU A 1 256 ? -1.969 -13.771 -1.503 1.00 88.50 256 GLU A CA 1
ATOM 1972 C C . GLU A 1 256 ? -2.099 -15.032 -0.638 1.00 88.50 256 GLU A C 1
ATOM 1974 O O . GLU A 1 256 ? -1.156 -15.824 -0.523 1.00 88.50 256 GLU A O 1
ATOM 1979 N N . ASP A 1 257 ? -3.266 -15.243 -0.028 1.00 84.06 257 ASP A N 1
ATOM 1980 C CA . ASP A 1 257 ? -3.540 -16.456 0.745 1.00 84.06 257 ASP A CA 1
ATOM 1981 C C . ASP A 1 257 ? -3.993 -17.640 -0.127 1.00 84.06 257 ASP A C 1
ATOM 1983 O O . ASP A 1 257 ? -4.022 -17.602 -1.356 1.00 84.06 257 ASP A O 1
ATOM 1987 N N . ARG A 1 258 ? -4.335 -18.763 0.513 1.00 83.06 258 ARG A N 1
ATOM 1988 C CA . ARG A 1 258 ? -4.764 -19.985 -0.184 1.00 83.06 258 ARG A CA 1
ATOM 1989 C C . ARG A 1 258 ? -6.113 -19.849 -0.887 1.00 83.06 258 ARG A C 1
ATOM 1991 O O . ARG A 1 258 ? -6.281 -20.484 -1.928 1.00 83.06 258 ARG A O 1
ATOM 1998 N N . ASP A 1 259 ? -7.022 -19.051 -0.345 1.00 78.06 259 ASP A N 1
ATOM 1999 C CA . ASP A 1 259 ? -8.360 -18.833 -0.894 1.00 78.06 259 ASP A CA 1
ATOM 2000 C C . ASP A 1 259 ? -8.359 -17.752 -2.001 1.00 78.06 259 ASP A C 1
ATOM 2002 O O . ASP A 1 259 ? -9.349 -17.616 -2.715 1.00 78.06 259 ASP A O 1
ATOM 2006 N N . GLY A 1 260 ? -7.229 -17.066 -2.215 1.00 78.88 260 GLY A N 1
ATOM 2007 C CA . GLY A 1 260 ? -7.027 -16.082 -3.282 1.00 78.88 260 GLY A CA 1
ATOM 2008 C C . GLY A 1 260 ? -7.239 -14.635 -2.838 1.00 78.88 260 GLY A C 1
ATOM 2009 O O . GLY A 1 260 ? -7.324 -13.745 -3.682 1.00 78.88 260 GLY A O 1
ATOM 2010 N N . ASN A 1 261 ? -7.338 -14.380 -1.529 1.00 81.75 261 ASN A N 1
ATOM 2011 C CA . ASN A 1 261 ? -7.444 -13.014 -1.023 1.00 81.75 261 ASN A CA 1
ATOM 2012 C C . ASN A 1 261 ? -6.066 -12.365 -0.965 1.00 81.75 261 ASN A C 1
ATOM 2014 O O . ASN A 1 261 ? -5.072 -13.020 -0.635 1.00 81.75 261 ASN A O 1
ATOM 2018 N N . LEU A 1 262 ? -6.031 -11.059 -1.221 1.00 85.44 262 LEU A N 1
ATOM 2019 C CA . LEU A 1 262 ? -4.824 -10.252 -1.127 1.00 85.44 262 LEU A CA 1
ATOM 2020 C C . LEU A 1 262 ? -4.748 -9.517 0.206 1.00 85.44 262 LEU A C 1
ATOM 2022 O O . LEU A 1 262 ? -5.726 -8.964 0.706 1.00 85.44 262 LEU A O 1
ATOM 2026 N N . TRP A 1 263 ? -3.540 -9.499 0.744 1.00 85.75 263 TRP A N 1
ATOM 2027 C CA . TRP A 1 263 ? -3.190 -8.987 2.052 1.00 85.75 263 TRP A CA 1
ATOM 2028 C C . TRP A 1 263 ? -2.163 -7.883 1.889 1.00 85.75 263 TRP A C 1
ATOM 2030 O O . TRP A 1 263 ? -1.093 -8.111 1.327 1.00 85.75 263 TRP A O 1
ATOM 2040 N N . PHE A 1 264 ? -2.474 -6.701 2.414 1.00 89.06 264 PHE A N 1
ATOM 2041 C CA . PHE A 1 264 ? -1.616 -5.525 2.321 1.00 89.06 264 PHE A CA 1
ATOM 2042 C C . PHE A 1 264 ? -1.143 -5.137 3.721 1.00 89.06 264 PHE A C 1
ATOM 2044 O O . PHE A 1 264 ? -1.936 -4.708 4.559 1.00 89.06 264 PHE A O 1
ATOM 2051 N N . ALA A 1 265 ? 0.151 -5.301 3.989 1.00 88.00 265 ALA A N 1
ATOM 2052 C CA . ALA A 1 265 ? 0.753 -4.793 5.215 1.00 88.00 265 ALA A CA 1
ATOM 2053 C C . ALA A 1 265 ? 1.003 -3.296 5.050 1.00 88.00 265 ALA A C 1
ATOM 2055 O O . ALA A 1 265 ? 1.662 -2.879 4.091 1.00 88.00 265 ALA A O 1
ATOM 2056 N N . THR A 1 266 ? 0.502 -2.494 5.983 1.00 84.19 266 THR A N 1
ATOM 2057 C CA . THR A 1 266 ? 0.620 -1.040 5.916 1.00 84.19 266 THR A CA 1
ATOM 2058 C C . THR A 1 266 ? 1.550 -0.499 6.997 1.00 84.19 266 THR A C 1
ATOM 2060 O O . THR A 1 266 ? 1.794 -1.124 8.033 1.00 84.19 266 THR A O 1
ATOM 2063 N N . GLY A 1 267 ? 2.155 0.655 6.736 1.00 72.00 267 GLY A N 1
ATOM 2064 C CA . GLY A 1 267 ? 2.998 1.346 7.707 1.00 72.00 267 GLY A CA 1
ATOM 2065 C C . GLY A 1 267 ? 2.455 2.739 7.955 1.00 72.00 267 GLY A C 1
ATOM 2066 O O . GLY A 1 267 ? 2.655 3.603 7.111 1.00 72.00 267 GLY A O 1
ATOM 2067 N N . THR A 1 268 ? 1.811 2.965 9.101 1.00 58.06 268 THR A N 1
ATOM 2068 C CA . THR A 1 268 ? 1.358 4.306 9.479 1.00 58.06 268 THR A CA 1
ATOM 2069 C C . THR A 1 268 ? 2.562 5.226 9.655 1.00 58.06 268 THR A C 1
ATOM 2071 O O . THR A 1 268 ? 3.392 5.019 10.543 1.00 58.06 268 THR A O 1
ATOM 2074 N N . PHE A 1 269 ? 2.639 6.260 8.825 1.00 51.31 269 PHE A N 1
ATOM 2075 C CA . PHE A 1 269 ? 3.419 7.451 9.123 1.00 51.31 269 PHE A CA 1
ATOM 2076 C C . PHE A 1 269 ? 2.586 8.336 10.051 1.00 51.31 269 PHE A C 1
ATOM 2078 O O . PHE A 1 269 ? 1.691 9.039 9.586 1.00 51.31 269 PHE A O 1
ATOM 2085 N N . ARG A 1 270 ? 2.840 8.280 11.358 1.00 46.69 270 ARG A N 1
ATOM 2086 C CA . ARG A 1 270 ? 2.386 9.298 12.313 1.00 46.69 270 ARG A CA 1
ATOM 2087 C C . ARG A 1 270 ? 3.521 9.630 13.267 1.00 46.69 270 ARG A C 1
ATOM 2089 O O . ARG A 1 270 ? 4.171 8.674 13.744 1.00 46.69 270 ARG A O 1
#